Protein AF-A0AAW1LQA9-F1 (afdb_monomer)

Sequence (314 aa):
MELKALVALFIHVTVILSESTVRADCTISINKDLKDPQPLVLNPSGGNGIHAFLLPTNGDTILLKENQLVDVACPGNSVLVDGVSIDAAIGQASCSSTRFVINGKTVPFSSITCNSHATHTARLTGSSCLSNYQEAEIGFAIDANRFIRIITLCWDRARQSTLYSQFTLTKTIAGYQVAYPRPSFLQASGRGWDLTVYTGVHGVSTLPHESDGHPVDLYLYVSGAARGMPVPRLTWKVVHNPLTRAGVAIITVNNPYVFDASKDVICTNICNQLNWITFQQTNAAIGYSYCCRVDEFRKNVTSLPNIDVTQVLT

pLDDT: mean 87.42, std 15.84, range [35.22, 98.38]

Foldseek 3Di:
DDDDDDDDDDDPPPPPPPPPPQDQQEKDQPQPQQDPVGWFWAQPPAAAAPSRGQFDPDQRMRGHHAFRKIKTAAFVFFKFAQNHTPVARIWIWTDDRHFTQTPNDTHHSNRIHTPHHRDKDKDWPPDADPVPFTKMFIFGCRDPPDTHGAKIFTADPQQRFTLKIKGKDALSCSSPHPPDDDPDDDDQPDPRATKIKMKGAAAADWFQDPPHGDTDGDAPDDDPPDGHHGHGQKIKMKIARQVVLAIKMKIWGPDLPDPDCVVVDQADFPVVVPPRDDDDACHSNVTHMGMHDPVSVCVRRVSDGDGRHDHHDD

Mean predicted aligned error: 8.66 Å

InterPro domains:
  IPR001604 DNA/RNA non-specific endonuclease/pyrophosphatase/phosphodiesterase domain [PF01223] (194-296)
  IPR040255 Non-specific endonuclease [PTHR13966] (194-303)
  IPR044925 His-Me finger su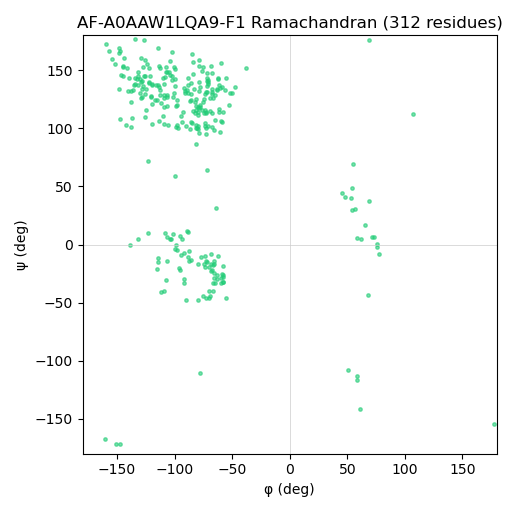perfamily [SSF54060] (138-301)

Solvent-accessible surface area (backbone atoms only — not comparable to full-atom values): 17845 Å² total; per-residue (Å²): 138,86,82,82,82,81,82,81,82,80,81,81,79,79,80,80,77,76,77,76,75,81,70,58,41,19,72,45,35,60,78,74,26,60,34,86,32,46,47,46,55,26,30,75,89,31,62,50,44,76,52,22,37,64,63,43,80,54,68,41,26,27,73,34,42,68,68,40,67,36,30,38,33,6,20,94,38,29,27,18,54,76,82,40,72,72,85,29,28,57,46,62,30,28,24,48,57,71,29,30,39,38,94,92,39,83,39,57,64,52,40,46,27,18,79,42,68,54,46,72,51,73,47,74,70,84,47,67,31,93,87,80,29,39,24,31,35,32,29,33,54,58,53,101,85,45,64,38,42,51,32,43,34,30,34,38,76,88,46,62,39,66,38,24,37,36,36,71,47,56,41,56,60,80,35,55,70,76,95,60,98,66,81,93,74,83,82,74,91,64,91,70,51,62,28,43,36,37,37,33,52,46,70,60,20,64,48,62,39,93,88,77,55,51,78,37,80,39,54,83,35,78,57,92,89,49,71,32,36,64,37,40,27,27,39,38,36,36,46,29,31,78,88,80,17,21,17,34,28,41,39,34,53,53,53,85,83,44,84,74,60,72,91,73,59,76,53,69,73,49,50,94,71,27,86,82,66,80,74,76,60,67,38,33,94,84,44,29,32,51,21,24,51,50,76,53,39,48,77,76,44,77,60,61,73,95,72,81,63,83,44,70,59,104

Organism: Popillia japonica (NCBI:txid7064)

Secondary structure (DSSP, 8-state):
-------------------------EEEETTTT-PSSPPEEE-TT--SGGGGB---SBTTEEEE-TT-EEEEE-TTS-EEETTEE-SSSEEEEEEETTEEEETTEEE-GGGEEESSPPPPEEEEEEEEETTTEEEEEEEEE-SSS-EEEEEEEEEETTTTEEEEEEEEE-GGGGG--SSS--PPPP-----S--EEEEEEEEEE-EEE-TTT--EEE-EEEEETTEEEEEPEEEEEEEEEETTTTEEEEEEEE--TT-S--GGG--S---GGG-TT--S--S-GGG--EEEE-HHHHHHH-TTSPP----EE--

Radius of gyration: 26.71 Å; Cα contacts (8 Å, |Δi|>4): 676; chains: 1; bounding box: 77×92×63 Å

Structure (mmCIF, N/CA/C/O backbone):
data_AF-A0AAW1LQA9-F1
#
_entry.id   AF-A0AAW1LQA9-F1
#
loop_
_atom_site.group_PDB
_atom_site.id
_atom_site.type_symbol
_atom_site.label_atom_id
_atom_site.label_alt_id
_atom_site.label_comp_id
_atom_site.label_asym_id
_atom_site.label_entity_id
_atom_site.label_seq_id
_atom_site.pdbx_PDB_ins_code
_atom_site.Cartn_x
_atom_site.Cartn_y
_atom_site.Cartn_z
_atom_site.occupancy
_atom_site.B_iso_or_equiv
_atom_site.auth_seq_id
_atom_site.auth_comp_id
_atom_site.auth_asym_id
_atom_site.auth_atom_id
_atom_site.pdbx_PDB_model_num
ATOM 1 N N . MET A 1 1 ? -46.760 -72.740 7.050 1.00 38.94 1 MET A N 1
ATOM 2 C CA . MET A 1 1 ? -45.513 -71.979 6.833 1.00 38.94 1 MET A CA 1
ATOM 3 C C . MET A 1 1 ? -45.894 -70.507 6.895 1.00 38.94 1 MET A C 1
ATOM 5 O O . MET A 1 1 ? -46.308 -69.950 5.891 1.00 38.94 1 MET A O 1
ATOM 9 N N . GLU A 1 2 ? -45.930 -69.939 8.102 1.00 37.06 2 GLU A N 1
ATOM 10 C CA . GLU A 1 2 ? -46.313 -68.537 8.315 1.00 37.06 2 GLU A CA 1
ATOM 11 C C . GLU A 1 2 ? -45.095 -67.631 8.139 1.00 37.06 2 GLU A C 1
ATOM 13 O O . GLU A 1 2 ? -44.082 -67.813 8.812 1.00 37.06 2 GLU A O 1
ATOM 18 N N . LEU A 1 3 ? -45.198 -66.652 7.241 1.00 35.22 3 LEU A N 1
ATOM 19 C CA . LEU A 1 3 ? -44.181 -65.628 7.043 1.00 35.22 3 LEU A CA 1
ATOM 20 C C . LEU A 1 3 ? -44.600 -64.380 7.834 1.00 35.22 3 LEU A C 1
ATOM 22 O O . LEU A 1 3 ? -45.474 -63.627 7.409 1.00 35.22 3 LEU A O 1
ATOM 26 N N . LYS A 1 4 ? -44.007 -64.180 9.016 1.00 39.72 4 LYS A N 1
ATOM 27 C CA . LYS A 1 4 ? -44.192 -62.957 9.811 1.00 39.72 4 LYS A CA 1
ATOM 28 C C . LYS A 1 4 ? -43.434 -61.807 9.143 1.00 39.72 4 LYS A C 1
ATOM 30 O O . LYS A 1 4 ? -42.207 -61.818 9.108 1.00 39.72 4 LYS A O 1
ATOM 35 N N . ALA A 1 5 ? -44.158 -60.818 8.624 1.00 42.25 5 ALA A N 1
ATOM 36 C CA . ALA A 1 5 ? -43.573 -59.577 8.128 1.00 42.25 5 ALA A CA 1
ATOM 37 C C . ALA A 1 5 ? -43.126 -58.703 9.314 1.00 42.25 5 ALA A C 1
ATOM 39 O O . ALA A 1 5 ? -43.946 -58.275 10.125 1.00 42.25 5 ALA A O 1
ATOM 40 N N . LEU A 1 6 ? -41.819 -58.454 9.424 1.00 43.09 6 LEU A N 1
ATOM 41 C CA . LEU A 1 6 ? -41.254 -57.478 10.353 1.00 43.09 6 LEU A CA 1
ATOM 42 C C . LEU A 1 6 ? -41.421 -56.077 9.745 1.00 43.09 6 LEU A C 1
ATOM 44 O O . LEU A 1 6 ? -40.812 -55.768 8.723 1.00 43.09 6 LEU A O 1
ATOM 48 N N . VAL A 1 7 ? -42.229 -55.222 10.369 1.00 43.81 7 VAL A N 1
ATOM 49 C CA . VAL A 1 7 ? -42.302 -53.796 10.022 1.00 43.81 7 VAL A CA 1
ATOM 50 C C . VAL A 1 7 ? -41.204 -53.071 10.799 1.00 43.81 7 VAL A C 1
ATOM 52 O O . VAL A 1 7 ? -41.303 -52.903 12.013 1.00 43.81 7 VAL A O 1
ATOM 55 N N . ALA A 1 8 ? -40.132 -52.676 10.113 1.00 47.03 8 ALA A N 1
ATOM 56 C CA . ALA A 1 8 ? -39.080 -51.845 10.689 1.00 47.03 8 ALA A CA 1
ATOM 57 C C . ALA A 1 8 ? -39.536 -50.377 10.711 1.00 47.03 8 ALA A C 1
ATOM 59 O O . ALA A 1 8 ? -39.687 -49.743 9.666 1.00 47.03 8 ALA A O 1
ATOM 60 N N . LEU A 1 9 ? -39.771 -49.839 11.908 1.00 42.31 9 LEU A N 1
ATOM 61 C CA . LEU A 1 9 ? -40.127 -48.438 12.122 1.00 42.31 9 LEU A CA 1
ATOM 62 C C . LEU A 1 9 ? -38.848 -47.579 12.087 1.00 42.31 9 LEU A C 1
ATOM 64 O O . LEU A 1 9 ? -38.100 -47.529 13.062 1.00 42.31 9 LEU A O 1
ATOM 68 N N . PHE A 1 10 ? -38.576 -46.911 10.965 1.00 44.66 10 PHE A N 1
ATOM 69 C CA . PHE A 1 10 ? -37.489 -45.931 10.871 1.00 44.66 10 PHE A CA 1
ATOM 70 C C . PHE A 1 10 ? -37.935 -44.599 11.486 1.00 44.66 10 PHE A C 1
ATOM 72 O O . PHE A 1 10 ? -38.651 -43.820 10.859 1.00 44.66 10 PHE A O 1
ATOM 79 N N . ILE A 1 11 ? -37.498 -44.321 12.715 1.00 47.66 11 ILE A N 1
ATOM 80 C CA . ILE A 1 11 ? -37.655 -43.004 13.343 1.00 47.66 11 ILE A CA 1
ATOM 81 C C . ILE A 1 11 ? -36.664 -42.045 12.667 1.00 47.66 11 ILE A C 1
ATOM 83 O O . ILE A 1 11 ? -35.459 -42.114 12.906 1.00 47.66 11 ILE A O 1
ATOM 87 N N . HIS A 1 12 ? -37.160 -41.162 11.798 1.00 50.62 12 HIS A N 1
ATOM 88 C CA . HIS A 1 12 ? -36.388 -40.027 11.290 1.00 50.62 12 HIS A CA 1
ATOM 89 C C . HIS A 1 12 ? -36.237 -38.993 12.411 1.00 50.62 12 HIS A C 1
ATOM 91 O O . HIS A 1 12 ? -37.156 -38.230 12.699 1.00 50.62 12 HIS A O 1
ATOM 97 N N . VAL A 1 13 ? -35.074 -38.981 13.063 1.00 50.28 13 VAL A N 1
ATOM 98 C CA . VAL A 1 13 ? -34.679 -37.890 13.958 1.00 50.28 13 VAL A CA 1
ATOM 99 C C . VAL A 1 13 ? -34.175 -36.744 13.087 1.00 50.28 13 VAL A C 1
ATOM 101 O O . VAL A 1 13 ? -33.042 -36.761 12.608 1.00 50.28 13 VAL A O 1
ATOM 104 N N . THR A 1 14 ? -35.024 -35.749 12.847 1.00 51.09 14 THR A N 1
ATOM 105 C CA . THR A 1 14 ? -34.621 -34.503 12.192 1.00 51.09 14 THR A CA 1
ATOM 106 C C . THR A 1 14 ? -33.810 -33.680 13.191 1.00 51.09 14 THR A C 1
ATOM 108 O O . THR A 1 14 ? -34.362 -33.066 14.103 1.00 51.09 14 THR A O 1
ATOM 111 N N . VAL A 1 15 ? -32.484 -33.685 13.054 1.00 47.94 15 VAL A N 1
ATOM 112 C CA . VAL A 1 15 ? -31.609 -32.779 13.807 1.00 47.94 15 VAL A CA 1
ATOM 113 C C . VAL A 1 15 ? -31.820 -31.374 13.246 1.00 47.94 15 VAL A C 1
ATOM 115 O O . VAL A 1 15 ? -31.330 -31.047 12.167 1.00 47.94 15 VAL A O 1
ATOM 118 N N . ILE A 1 16 ? -32.586 -30.548 13.960 1.00 54.75 16 ILE A N 1
ATOM 119 C CA . ILE A 1 16 ? -32.689 -29.117 13.668 1.00 54.75 16 ILE A CA 1
ATOM 120 C C . ILE A 1 16 ? -31.364 -28.492 14.108 1.00 54.75 16 ILE A C 1
ATOM 122 O O . ILE A 1 16 ? -31.166 -28.188 15.283 1.00 54.75 16 ILE A O 1
ATOM 126 N N . LEU A 1 17 ? -30.430 -28.338 13.170 1.00 49.91 17 LEU A N 1
ATOM 127 C CA . LEU A 1 17 ? -29.281 -27.463 13.361 1.00 49.91 17 LEU A CA 1
ATOM 128 C C . LEU A 1 17 ? -29.825 -26.034 13.411 1.00 49.91 17 LEU A C 1
ATOM 130 O O . LEU A 1 17 ? -30.173 -25.458 12.384 1.00 49.91 17 LEU A O 1
ATOM 134 N N . SER A 1 18 ? -29.960 -25.474 14.613 1.00 51.91 18 SER A N 1
ATOM 135 C CA . SER A 1 18 ? -30.185 -24.041 14.754 1.00 51.91 18 SER A CA 1
ATOM 136 C C . SER A 1 18 ? -28.936 -23.336 14.236 1.00 51.91 18 SER A C 1
ATOM 138 O O . SER A 1 18 ? -27.891 -23.371 14.890 1.00 51.91 18 SER A O 1
ATOM 140 N N . GLU A 1 19 ? -29.019 -22.709 13.066 1.00 53.72 19 GLU A N 1
ATOM 141 C CA . GLU A 1 19 ? -28.033 -21.711 12.672 1.00 53.72 19 GLU A CA 1
ATOM 142 C C . GLU A 1 19 ? -28.082 -20.600 13.722 1.00 53.72 19 GLU A C 1
ATOM 144 O O . GLU A 1 19 ? -29.044 -19.836 13.804 1.00 53.72 19 GLU A O 1
ATOM 149 N N . SER A 1 20 ? -27.069 -20.535 14.589 1.00 49.50 20 SER A N 1
ATOM 150 C CA . SER A 1 20 ? -26.914 -19.396 15.480 1.00 49.50 20 SER A CA 1
ATOM 151 C C . SER A 1 20 ? -26.624 -18.187 14.597 1.00 49.50 20 SER A C 1
ATOM 153 O O . SER A 1 20 ? -25.485 -17.983 14.168 1.00 49.50 20 SER A O 1
ATOM 155 N N . THR A 1 21 ? -27.638 -17.378 14.298 1.00 49.78 21 THR A N 1
ATOM 156 C CA . THR A 1 21 ? -27.405 -16.030 13.789 1.00 49.78 21 THR A CA 1
ATOM 157 C C . THR A 1 21 ? -26.583 -15.319 14.853 1.00 49.78 21 THR A C 1
ATOM 159 O O . THR A 1 21 ? -27.098 -15.020 15.931 1.00 49.78 21 THR A O 1
ATOM 162 N N . VAL A 1 22 ? -25.290 -15.125 14.595 1.00 54.41 22 VAL A N 1
ATOM 163 C CA . VAL A 1 22 ? -24.413 -14.326 15.450 1.00 54.41 22 VAL A CA 1
ATOM 164 C C . VAL A 1 22 ? -25.000 -12.918 15.462 1.00 54.41 22 VAL A C 1
ATOM 166 O O . VAL A 1 22 ? -24.806 -12.150 14.522 1.00 54.41 22 VAL A O 1
ATOM 169 N N . ARG A 1 23 ? -25.790 -12.600 16.487 1.00 59.09 23 ARG A N 1
ATOM 170 C CA . ARG A 1 23 ? -26.274 -11.245 16.720 1.00 59.09 23 ARG A CA 1
ATOM 171 C C . ARG A 1 23 ? -25.049 -10.434 17.138 1.00 59.09 23 ARG A C 1
ATOM 173 O O . ARG A 1 23 ? -24.405 -10.770 18.123 1.00 59.09 23 ARG A O 1
ATOM 180 N N . ALA A 1 24 ? -24.661 -9.466 16.316 1.00 66.69 24 ALA A N 1
ATOM 181 C CA . ALA A 1 24 ? -23.666 -8.484 16.715 1.00 66.69 24 ALA A CA 1
ATOM 182 C C . ALA A 1 24 ? -24.326 -7.532 17.712 1.00 66.69 24 ALA A C 1
ATOM 184 O O . ALA A 1 24 ? -25.420 -7.035 17.432 1.00 66.69 24 ALA A O 1
ATOM 185 N N . ASP A 1 25 ? -23.678 -7.315 18.850 1.00 88.62 25 ASP A N 1
ATOM 186 C CA . ASP A 1 25 ? -24.230 -6.496 19.926 1.00 88.62 25 ASP A CA 1
ATOM 187 C C . ASP A 1 25 ? -23.797 -5.035 19.730 1.00 88.62 25 ASP A C 1
ATOM 189 O O . ASP A 1 25 ? -24.648 -4.143 19.662 1.00 88.62 25 ASP A O 1
ATOM 193 N N . CYS A 1 26 ? -22.504 -4.794 19.470 1.00 95.69 26 CYS A N 1
ATOM 194 C CA . CYS A 1 26 ? -21.991 -3.467 19.133 1.00 95.69 26 CYS A CA 1
ATOM 195 C C . CYS A 1 26 ? -21.669 -3.327 17.648 1.00 95.69 26 CYS A C 1
ATOM 197 O O . CYS A 1 26 ? -21.195 -4.250 16.977 1.00 95.69 26 CYS A O 1
ATOM 199 N N . THR A 1 27 ? -21.843 -2.107 17.153 1.00 96.06 27 THR A N 1
ATOM 200 C CA . THR A 1 27 ? -21.515 -1.723 15.783 1.00 96.06 27 THR A CA 1
ATOM 201 C C . THR A 1 27 ? -20.668 -0.462 15.774 1.00 96.06 27 THR A C 1
ATOM 203 O O . THR A 1 27 ? -20.920 0.446 16.563 1.00 96.06 27 THR A O 1
ATOM 206 N N . ILE A 1 28 ? -19.706 -0.387 14.857 1.00 96.44 28 ILE A N 1
ATOM 207 C CA . ILE A 1 28 ? -18.944 0.834 14.570 1.00 96.44 28 ILE A CA 1
ATOM 208 C C . ILE A 1 28 ? -19.070 1.113 13.074 1.00 96.44 28 ILE A C 1
ATOM 210 O O . ILE A 1 28 ? -18.513 0.377 12.258 1.00 96.44 28 ILE A O 1
ATOM 214 N N . SER A 1 29 ? -19.795 2.161 12.695 1.00 94.94 29 SER A N 1
ATOM 215 C CA . SER A 1 29 ? -19.833 2.648 11.314 1.00 94.94 29 SER A CA 1
ATOM 216 C C . SER A 1 29 ? -18.620 3.533 11.048 1.00 94.94 29 SER A C 1
ATOM 218 O O . SER A 1 29 ? -18.438 4.573 11.687 1.00 94.94 29 SER A O 1
ATOM 220 N N . ILE A 1 30 ? -17.814 3.174 10.047 1.00 92.00 30 ILE A N 1
ATOM 221 C CA . ILE A 1 30 ? -16.612 3.946 9.698 1.00 92.00 30 ILE A CA 1
ATOM 222 C C . ILE A 1 30 ? -16.930 5.324 9.099 1.00 92.00 30 ILE A C 1
ATOM 224 O O . ILE A 1 30 ? -16.056 6.190 9.074 1.00 92.00 30 ILE A O 1
ATOM 228 N N . ASN A 1 31 ? -18.173 5.544 8.650 1.00 89.44 31 ASN A N 1
ATOM 229 C CA . ASN A 1 31 ? -18.649 6.830 8.134 1.00 89.44 31 ASN A CA 1
ATOM 230 C C . ASN A 1 31 ? -19.370 7.690 9.185 1.00 89.44 31 ASN A C 1
ATOM 232 O O . ASN A 1 31 ? -19.475 8.902 9.000 1.00 89.44 31 ASN A O 1
ATOM 236 N N . LYS A 1 32 ? -19.900 7.101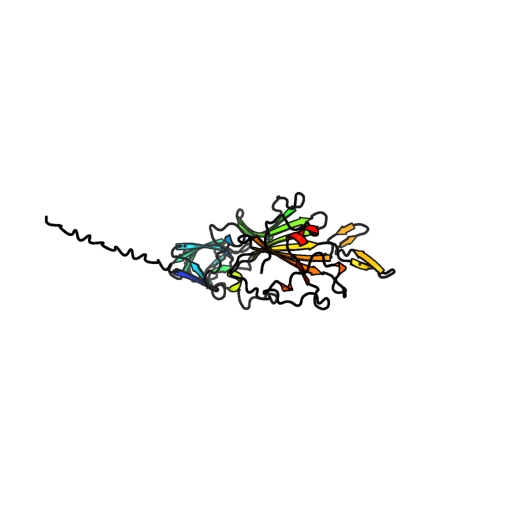 10.267 1.00 92.62 32 LYS A N 1
ATOM 237 C CA . LYS A 1 32 ? -20.704 7.835 11.266 1.00 92.62 32 LYS A CA 1
ATOM 238 C C . LYS A 1 32 ? -20.023 7.961 12.621 1.00 92.62 32 LYS A C 1
ATOM 240 O O . LYS A 1 32 ? -20.084 9.041 13.219 1.00 92.62 32 LYS A O 1
ATOM 245 N N . ASP A 1 33 ? -19.378 6.894 13.079 1.00 96.25 33 ASP A N 1
ATOM 246 C CA . ASP A 1 33 ? -18.878 6.776 14.449 1.00 96.25 33 ASP A CA 1
ATOM 247 C C . ASP A 1 33 ? -17.401 7.164 14.578 1.00 96.25 33 ASP A C 1
ATOM 249 O O . ASP A 1 33 ? -16.966 7.539 15.658 1.00 96.25 33 ASP A O 1
ATOM 253 N N . LEU A 1 34 ? -16.625 7.164 13.490 1.00 93.88 34 LEU A N 1
ATOM 254 C CA . LEU A 1 34 ? -15.236 7.640 13.507 1.00 93.88 34 LEU A CA 1
ATOM 255 C C . LEU A 1 34 ? -15.175 9.171 13.410 1.00 93.88 34 LEU A C 1
ATOM 257 O O . LEU A 1 34 ? -15.063 9.739 12.320 1.00 93.88 34 LEU A O 1
ATOM 261 N N . LYS A 1 35 ? -15.270 9.847 14.561 1.00 94.56 35 LYS A N 1
ATOM 262 C CA . LYS A 1 35 ? -15.155 11.311 14.658 1.00 94.56 35 LYS A CA 1
ATOM 263 C C . LYS A 1 35 ? -13.707 11.780 14.555 1.00 94.56 35 LYS A C 1
ATOM 265 O O . LYS A 1 35 ? -12.789 11.071 14.946 1.00 94.56 35 LYS A O 1
ATOM 270 N N . ASP A 1 36 ? -13.527 12.980 14.016 1.00 91.12 36 ASP A N 1
ATOM 271 C CA . ASP A 1 36 ? -12.219 13.600 13.827 1.00 91.12 36 ASP A CA 1
ATOM 272 C C . ASP A 1 36 ? -11.753 14.348 15.097 1.00 91.12 36 ASP A C 1
ATOM 274 O O . ASP A 1 36 ? -12.585 15.025 15.710 1.00 91.12 36 ASP A O 1
ATOM 278 N N . PRO A 1 37 ? -10.466 14.268 15.497 1.00 95.06 37 PRO A N 1
ATOM 279 C CA . PRO A 1 37 ? -9.408 13.395 14.969 1.00 95.06 37 PRO A CA 1
ATOM 280 C C . PRO A 1 37 ? -9.639 11.903 15.262 1.00 95.06 37 PRO A C 1
ATOM 282 O O . PRO A 1 37 ? -9.888 11.506 16.401 1.00 95.06 37 PRO A O 1
ATOM 285 N N . GLN A 1 38 ? -9.541 11.070 14.221 1.00 94.56 38 GLN A N 1
ATOM 286 C CA . GLN A 1 38 ? -9.940 9.657 14.279 1.00 94.56 38 GLN A CA 1
ATOM 287 C C . GLN A 1 38 ? -8.908 8.759 14.985 1.00 94.56 38 GLN A C 1
ATOM 289 O O . GLN A 1 38 ? -7.717 8.841 14.661 1.00 94.56 38 GLN A O 1
ATOM 294 N N . PRO A 1 39 ? -9.345 7.845 15.874 1.00 96.56 39 PRO A N 1
ATOM 295 C CA . PRO A 1 39 ? -8.494 6.788 16.400 1.00 96.56 39 PRO A CA 1
ATOM 296 C C . PRO A 1 39 ? -8.351 5.639 15.399 1.00 96.56 39 PRO A C 1
ATOM 298 O O . PRO A 1 39 ? -9.239 5.362 14.589 1.00 96.56 39 PRO A O 1
ATOM 301 N N . LEU A 1 40 ? -7.241 4.912 15.498 1.00 96.62 40 LEU A N 1
ATOM 302 C CA . LEU A 1 40 ? -7.101 3.610 14.856 1.00 96.62 40 LEU A CA 1
ATOM 303 C C . LEU A 1 40 ? -7.959 2.588 15.606 1.00 96.62 40 LEU A C 1
ATOM 305 O O . LEU A 1 40 ? -7.860 2.489 16.827 1.00 96.62 40 LEU A O 1
ATOM 309 N N . VAL A 1 41 ? -8.755 1.808 14.873 1.00 97.38 41 VAL A N 1
ATOM 310 C CA . VAL A 1 41 ? -9.577 0.720 15.425 1.00 97.38 41 VAL A CA 1
ATOM 311 C C . VAL A 1 41 ? -8.851 -0.606 15.223 1.00 97.38 41 VAL A C 1
ATOM 313 O O . VAL A 1 41 ? -8.798 -1.150 14.116 1.00 97.38 41 VAL A O 1
ATOM 316 N N . LEU A 1 42 ? -8.247 -1.107 16.293 1.00 97.12 42 LEU A N 1
ATOM 317 C CA . LEU A 1 42 ? -7.285 -2.197 16.257 1.00 97.12 42 LEU A CA 1
ATOM 318 C C . LEU A 1 42 ? -7.862 -3.488 16.838 1.00 97.12 42 LEU A C 1
ATOM 320 O O . LEU A 1 42 ? -8.607 -3.497 17.818 1.00 97.12 42 LEU A O 1
ATOM 324 N N . ASN A 1 43 ? -7.464 -4.603 16.236 1.00 95.50 43 ASN A N 1
ATOM 325 C CA . ASN A 1 43 ? -7.674 -5.930 16.791 1.00 95.50 43 ASN A CA 1
ATOM 326 C C . ASN A 1 43 ? -6.616 -6.167 17.888 1.00 95.50 43 ASN A C 1
ATOM 328 O O . ASN A 1 43 ? -5.423 -6.177 17.562 1.00 95.50 43 ASN A O 1
ATOM 332 N N . PRO A 1 44 ? -6.994 -6.388 19.162 1.00 93.88 44 PRO A N 1
ATOM 333 C CA . PRO A 1 44 ? -6.023 -6.586 20.243 1.00 93.88 44 PRO A CA 1
ATOM 334 C C . PRO A 1 44 ? -5.096 -7.786 20.022 1.00 93.88 44 PRO A C 1
ATOM 336 O O . PRO A 1 44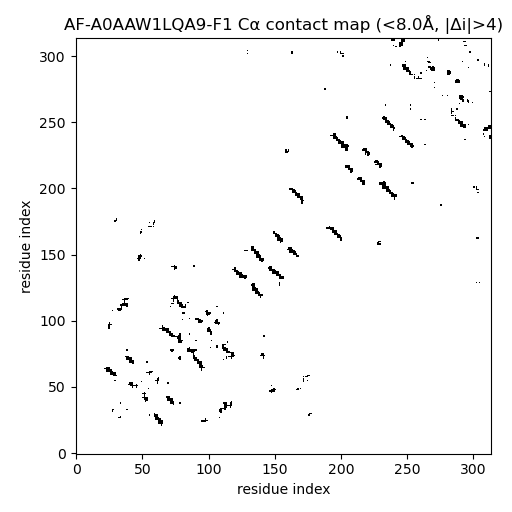 ? -3.918 -7.742 20.359 1.00 93.88 44 PRO A O 1
ATOM 339 N N . SER A 1 45 ? -5.601 -8.844 19.381 1.00 90.88 45 SER A N 1
ATOM 340 C CA . SER A 1 45 ? -4.815 -10.029 19.003 1.00 90.88 45 SER A CA 1
ATOM 341 C C . SER A 1 45 ? -4.253 -9.944 17.578 1.00 90.88 45 SER A C 1
ATOM 343 O O . SER A 1 45 ? -3.688 -10.909 17.063 1.00 90.88 45 SER A O 1
ATOM 345 N N . GLY A 1 46 ? -4.442 -8.804 16.912 1.00 89.00 46 GLY A N 1
ATOM 346 C CA . GLY A 1 46 ? -4.013 -8.558 15.545 1.00 89.00 46 GLY A CA 1
ATOM 347 C C . GLY A 1 46 ? -2.525 -8.243 15.453 1.00 89.00 46 GLY A C 1
ATOM 348 O O . GLY A 1 46 ? -2.016 -7.388 16.180 1.00 89.00 46 GLY A O 1
ATOM 349 N N . GLY A 1 47 ? -1.845 -8.916 14.522 1.00 90.00 47 GLY A N 1
ATOM 350 C CA . GLY A 1 47 ? -0.430 -8.703 14.225 1.00 90.00 47 GLY A CA 1
ATOM 351 C C . GLY A 1 47 ? -0.183 -7.457 13.370 1.00 90.00 47 GLY A C 1
ATOM 352 O O . GLY A 1 47 ? -0.324 -6.331 13.831 1.00 90.00 47 GLY A O 1
ATOM 353 N N . ASN A 1 48 ? 0.2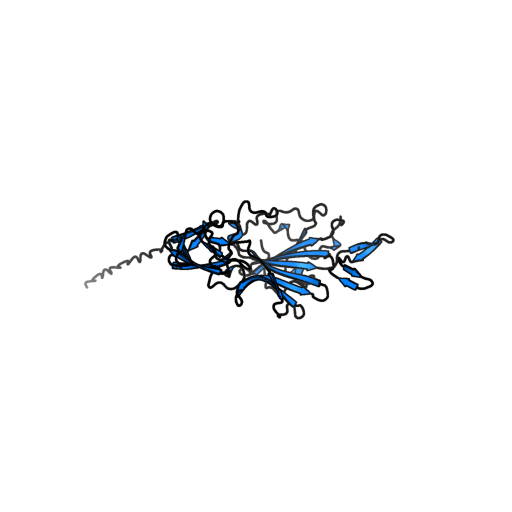16 -7.665 12.115 1.00 91.62 48 ASN A N 1
ATOM 354 C CA . ASN A 1 48 ? 0.581 -6.603 11.174 1.00 91.62 48 ASN A CA 1
ATOM 355 C C . ASN A 1 48 ? -0.384 -6.524 9.983 1.00 91.62 48 ASN A C 1
ATOM 357 O O . ASN A 1 48 ? -1.181 -7.434 9.737 1.00 91.62 48 ASN A O 1
ATOM 361 N N . GLY A 1 49 ? -0.268 -5.447 9.206 1.00 90.62 49 GLY A N 1
ATOM 362 C CA . GLY A 1 49 ? -1.060 -5.216 8.006 1.00 90.62 49 GLY A CA 1
ATOM 363 C C . GLY A 1 49 ? -2.550 -5.148 8.319 1.00 90.62 49 GLY A C 1
ATOM 364 O O . GLY A 1 49 ? -2.960 -4.628 9.354 1.00 90.62 49 GLY A O 1
ATOM 365 N N . ILE A 1 50 ? -3.367 -5.715 7.433 1.00 89.62 50 ILE A N 1
ATOM 366 C CA . ILE A 1 50 ? -4.829 -5.695 7.561 1.00 89.62 50 ILE A CA 1
ATOM 367 C C . ILE A 1 50 ? -5.340 -6.427 8.811 1.00 89.62 50 ILE A C 1
ATOM 369 O O . ILE A 1 50 ? -6.392 -6.075 9.329 1.00 89.62 50 ILE A O 1
ATOM 373 N N . HIS A 1 51 ? -4.587 -7.402 9.332 1.00 91.62 51 HIS A N 1
ATOM 374 C CA . HIS A 1 51 ? -4.984 -8.190 10.503 1.00 91.62 51 HIS A CA 1
ATOM 375 C C . HIS A 1 51 ? -4.853 -7.421 11.819 1.00 91.62 51 HIS A C 1
ATOM 377 O O . HIS A 1 51 ? -5.421 -7.839 12.827 1.00 91.62 51 HIS A O 1
ATOM 383 N N . ALA A 1 52 ? -4.104 -6.317 11.814 1.00 95.25 52 ALA A N 1
ATOM 384 C CA . ALA A 1 52 ? -3.965 -5.439 12.965 1.00 95.25 52 ALA A CA 1
ATOM 385 C C . ALA A 1 52 ? -5.227 -4.603 13.223 1.00 95.25 52 ALA A C 1
ATOM 387 O O . ALA A 1 52 ? -5.411 -4.105 14.329 1.00 95.25 52 ALA A O 1
ATOM 388 N N . PHE A 1 53 ? -6.099 -4.462 12.222 1.00 95.25 53 PHE A N 1
ATOM 389 C CA . PHE A 1 53 ? -7.294 -3.626 12.274 1.00 95.25 53 PHE A CA 1
ATOM 390 C C . PHE A 1 53 ? -8.554 -4.475 12.391 1.00 95.25 53 PHE A C 1
ATOM 392 O O . PHE A 1 53 ? -8.636 -5.573 11.835 1.00 95.25 53 PHE A O 1
ATOM 399 N N . LEU A 1 54 ? -9.569 -3.937 13.064 1.00 94.75 54 LEU A N 1
ATOM 400 C CA . LEU A 1 54 ? -10.929 -4.431 12.885 1.00 94.75 54 LEU A CA 1
ATOM 401 C C . LEU A 1 54 ? -11.498 -3.787 11.623 1.00 94.75 54 LEU A C 1
ATOM 403 O O . LEU A 1 54 ? -11.638 -2.569 11.540 1.00 94.75 54 LEU A O 1
ATOM 407 N N . LEU A 1 55 ? -11.786 -4.610 10.618 1.00 91.81 55 LEU A N 1
ATOM 408 C CA . LEU A 1 55 ? -12.302 -4.150 9.334 1.00 91.81 55 LEU A CA 1
ATOM 409 C C . LEU A 1 55 ? -13.824 -4.333 9.256 1.00 91.81 55 LEU A C 1
ATOM 411 O O . LEU A 1 55 ? -14.350 -5.270 9.865 1.00 91.81 55 LEU A O 1
ATOM 415 N N . PRO A 1 56 ? -14.538 -3.489 8.487 1.00 91.06 56 PRO A N 1
ATOM 416 C CA . PRO A 1 56 ? -15.961 -3.678 8.244 1.00 91.06 56 PRO A CA 1
ATOM 417 C C . PRO A 1 56 ? -16.260 -5.055 7.655 1.00 91.06 56 PRO A C 1
ATOM 419 O O . PRO A 1 56 ? -15.617 -5.487 6.695 1.00 91.06 56 PRO A O 1
ATOM 422 N N . THR A 1 57 ? -17.256 -5.734 8.217 1.00 86.69 57 THR A N 1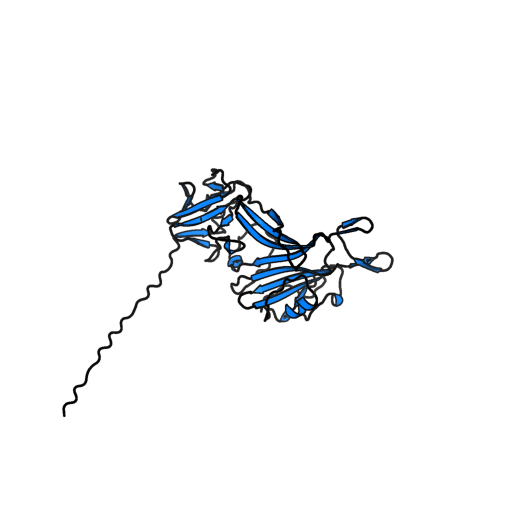
ATOM 423 C CA . THR A 1 57 ? -17.736 -7.038 7.731 1.00 86.69 57 THR A CA 1
ATOM 424 C C . THR A 1 57 ? -19.088 -6.935 7.035 1.00 86.69 57 THR A C 1
ATOM 426 O O . THR A 1 57 ? -19.470 -7.856 6.316 1.00 86.69 57 THR A O 1
ATOM 429 N N . ASN A 1 58 ? -19.791 -5.812 7.200 1.00 82.75 58 ASN A N 1
ATOM 430 C CA . ASN A 1 58 ? -21.067 -5.536 6.555 1.00 82.75 58 ASN A CA 1
ATOM 431 C C . ASN A 1 58 ? -21.107 -4.080 6.069 1.00 82.75 58 ASN A C 1
ATOM 433 O O . ASN A 1 58 ? -21.298 -3.163 6.867 1.00 82.75 58 ASN A O 1
ATOM 437 N N . GLY A 1 59 ? -20.892 -3.869 4.768 1.00 85.25 59 GLY A N 1
ATOM 438 C CA . GLY A 1 59 ? -20.812 -2.530 4.183 1.00 85.25 59 GLY A CA 1
ATOM 439 C C . GLY A 1 59 ? -19.701 -1.698 4.826 1.00 85.25 59 GLY A C 1
ATOM 440 O O . GLY A 1 59 ? -18.522 -2.019 4.695 1.00 85.25 59 GLY A O 1
ATOM 441 N N . ASP A 1 60 ? -20.089 -0.643 5.536 1.00 89.00 60 ASP A N 1
ATOM 442 C CA . ASP A 1 60 ? -19.199 0.270 6.259 1.00 89.00 60 ASP A CA 1
ATOM 443 C C . ASP A 1 60 ? -19.149 0.002 7.776 1.00 89.00 60 ASP A C 1
ATOM 445 O O . ASP A 1 60 ? -18.618 0.802 8.546 1.00 89.00 60 ASP A O 1
ATOM 449 N N . THR A 1 61 ? -19.740 -1.100 8.233 1.00 92.44 61 THR A N 1
ATOM 450 C CA . THR A 1 61 ? -19.923 -1.374 9.656 1.00 92.44 61 THR A CA 1
ATOM 451 C C . THR A 1 61 ? -19.022 -2.513 10.135 1.00 92.44 61 THR A C 1
ATOM 453 O O . THR A 1 61 ? -18.997 -3.610 9.565 1.00 92.44 61 THR A O 1
ATOM 456 N N . ILE A 1 62 ? -18.290 -2.250 11.218 1.00 94.56 62 ILE A N 1
ATOM 457 C CA . ILE A 1 62 ? -17.569 -3.242 12.020 1.00 94.56 62 ILE A CA 1
ATOM 458 C C . ILE A 1 62 ? -18.552 -3.805 13.047 1.00 94.56 62 ILE A C 1
ATOM 460 O O . ILE A 1 62 ? -19.214 -3.046 13.754 1.00 94.56 62 ILE A O 1
ATOM 464 N N . LEU A 1 63 ? -18.637 -5.130 13.131 1.00 94.62 63 LEU A N 1
ATOM 465 C CA . LEU A 1 63 ? -19.520 -5.843 14.052 1.00 94.62 63 LEU A CA 1
ATOM 466 C C . LEU A 1 63 ? -18.705 -6.465 15.189 1.00 94.62 63 LEU A C 1
ATOM 468 O O . LEU A 1 63 ? -17.742 -7.189 14.925 1.00 94.62 63 LEU A O 1
ATOM 472 N N . LEU A 1 64 ? -19.104 -6.205 16.435 1.00 95.44 64 LEU A N 1
ATOM 473 C CA . LEU A 1 64 ? -18.492 -6.777 17.633 1.00 95.44 64 LEU A CA 1
ATOM 474 C C . LEU A 1 64 ? -19.541 -7.533 18.457 1.00 95.44 64 LEU A C 1
ATOM 476 O O . LEU A 1 64 ? -20.682 -7.090 18.595 1.00 95.44 64 LEU A O 1
ATOM 480 N N . LYS A 1 65 ? -19.147 -8.687 18.995 1.00 95.38 65 LYS A N 1
ATOM 481 C CA . LYS A 1 65 ? -19.961 -9.474 19.937 1.00 95.38 65 LYS A CA 1
ATOM 482 C C . LYS A 1 65 ? -19.885 -8.874 21.341 1.00 95.38 65 LYS A C 1
ATOM 484 O O . LYS A 1 65 ? -18.897 -8.211 21.655 1.00 95.38 65 LYS A O 1
ATOM 489 N N . GLU A 1 66 ? -20.857 -9.176 22.198 1.00 95.50 66 GLU A N 1
ATOM 490 C CA . GLU A 1 66 ? -20.791 -8.845 23.626 1.00 95.50 66 GLU A CA 1
ATOM 491 C C . GLU A 1 66 ? -19.439 -9.254 24.233 1.00 95.50 66 GLU A C 1
ATOM 493 O O . GLU A 1 66 ? -18.927 -10.349 23.973 1.00 95.50 66 GLU A O 1
ATOM 498 N N . ASN A 1 67 ? -18.858 -8.370 25.045 1.00 95.56 67 ASN A N 1
ATOM 499 C CA . ASN A 1 67 ? -17.544 -8.510 25.678 1.00 95.56 67 ASN A CA 1
ATOM 500 C C . ASN A 1 67 ? -16.347 -8.619 24.717 1.00 95.56 67 ASN A C 1
ATOM 502 O O . ASN A 1 67 ? -15.217 -8.828 25.164 1.00 95.56 67 ASN A O 1
ATOM 506 N N . GLN A 1 68 ? -16.550 -8.494 23.402 1.00 97.12 68 GLN A N 1
ATOM 507 C CA . GLN A 1 68 ? -15.440 -8.461 22.460 1.00 97.12 68 GLN A CA 1
ATOM 508 C C . GLN A 1 68 ? -14.632 -7.177 22.660 1.00 97.12 68 GLN A C 1
ATOM 510 O O . GLN A 1 68 ? -15.179 -6.073 22.694 1.00 97.12 68 GLN A O 1
ATOM 515 N N . LEU A 1 69 ? -13.315 -7.347 22.757 1.00 97.81 69 LEU A N 1
ATOM 516 C CA . LEU A 1 69 ? -12.369 -6.259 22.954 1.00 97.81 69 LEU A CA 1
ATOM 517 C C . LEU A 1 69 ? -11.986 -5.596 21.627 1.00 97.81 69 LEU A C 1
ATOM 519 O O . LEU A 1 69 ? -11.857 -6.255 20.590 1.00 97.81 69 LEU A O 1
ATOM 523 N N . VAL A 1 70 ? -11.743 -4.293 21.693 1.00 97.81 70 VAL A N 1
ATOM 524 C CA . VAL A 1 70 ? -11.168 -3.470 20.630 1.00 97.81 70 VAL A CA 1
ATOM 525 C C . VAL A 1 70 ? -10.157 -2.514 21.240 1.00 97.81 70 VAL A C 1
ATOM 527 O O . VAL A 1 70 ? -10.439 -1.840 22.230 1.00 97.81 70 VAL A O 1
ATOM 530 N N . ASP A 1 71 ? -8.979 -2.446 20.639 1.00 97.44 71 ASP A N 1
ATOM 531 C CA . ASP A 1 71 ? -7.986 -1.448 21.006 1.00 97.44 71 ASP A CA 1
ATOM 532 C C . ASP A 1 71 ? -8.248 -0.192 20.165 1.00 97.44 71 ASP A C 1
ATOM 534 O O . ASP A 1 71 ? -8.381 -0.263 18.942 1.00 97.44 71 ASP A O 1
ATOM 538 N N . VAL A 1 72 ? -8.316 0.968 20.807 1.00 97.62 72 VAL A N 1
ATOM 539 C CA . VAL A 1 72 ? -8.334 2.274 20.144 1.00 97.62 72 VAL A CA 1
ATOM 540 C C . VAL A 1 72 ? -6.988 2.942 20.352 1.00 97.62 72 VAL A C 1
ATOM 542 O O . VAL A 1 72 ? -6.516 3.037 21.484 1.00 97.62 72 VAL A O 1
ATOM 545 N N . ALA A 1 73 ? -6.345 3.380 19.272 1.00 97.06 73 ALA A N 1
ATOM 546 C CA . ALA A 1 73 ? -5.006 3.952 19.356 1.00 97.06 73 ALA A CA 1
ATOM 547 C C . ALA A 1 73 ? -4.882 5.302 18.649 1.00 97.06 73 ALA A C 1
ATOM 549 O O . ALA A 1 73 ? -5.360 5.491 17.531 1.00 97.06 73 ALA A O 1
ATOM 550 N N . CYS A 1 74 ? -4.139 6.202 19.284 1.00 96.81 74 CYS A N 1
ATOM 551 C CA . CYS A 1 74 ? -3.750 7.525 18.818 1.00 96.81 74 CYS A CA 1
ATOM 552 C C . CYS A 1 74 ? -2.213 7.655 18.826 1.00 96.81 74 CYS A C 1
ATOM 554 O O . CYS A 1 74 ? -1.662 8.342 19.679 1.00 96.81 74 CYS A O 1
ATOM 556 N N . PRO A 1 75 ? -1.484 6.989 17.911 1.00 95.06 75 PRO A N 1
ATOM 557 C CA . PRO A 1 75 ? -0.021 7.043 17.844 1.00 95.06 75 PRO A CA 1
ATOM 558 C C . PRO A 1 75 ? 0.563 8.463 17.864 1.00 95.06 75 PRO A C 1
ATOM 560 O O . PRO A 1 75 ? 0.162 9.324 17.074 1.00 95.06 75 PRO A O 1
ATOM 563 N N . GLY A 1 76 ? 1.545 8.687 18.743 1.00 92.25 76 GLY A N 1
ATOM 564 C CA . GLY A 1 76 ? 2.175 9.995 18.983 1.00 92.25 76 GLY A CA 1
ATOM 565 C C . GLY A 1 76 ? 1.304 11.001 19.745 1.00 92.25 76 GLY A C 1
ATOM 566 O O . GLY A 1 76 ? 1.689 12.158 19.864 1.00 92.25 76 GLY A O 1
ATOM 567 N N . ASN A 1 77 ? 0.141 10.568 20.229 1.00 94.50 77 ASN A N 1
ATOM 568 C CA . ASN A 1 77 ? -0.939 11.390 20.767 1.00 94.50 77 ASN A CA 1
ATOM 569 C C . ASN A 1 77 ? -1.668 10.638 21.898 1.00 94.50 77 ASN A C 1
ATOM 571 O O . ASN A 1 77 ? -1.218 9.574 22.325 1.00 94.50 77 ASN A O 1
ATOM 575 N N . SER A 1 78 ? -2.792 11.176 22.383 1.00 95.88 78 SER A N 1
ATOM 576 C CA . SER A 1 78 ? -3.596 10.554 23.446 1.00 95.88 78 SER A CA 1
ATOM 577 C C . SER A 1 78 ? -5.027 10.287 22.992 1.00 95.88 78 SER A C 1
ATOM 579 O O . SER A 1 78 ? -5.623 11.083 22.259 1.00 95.88 78 SER A O 1
ATOM 581 N N . VAL A 1 79 ? -5.588 9.180 23.476 1.00 98.00 79 VAL A N 1
ATOM 582 C CA . VAL A 1 79 ? -7.010 8.857 23.336 1.00 98.00 79 VAL A CA 1
ATOM 583 C C . VAL A 1 79 ? -7.832 9.782 24.239 1.00 98.00 79 VAL A C 1
ATOM 585 O O . VAL A 1 79 ? -7.487 10.023 25.400 1.00 98.00 79 VAL A O 1
ATOM 588 N N . LEU A 1 80 ? -8.937 10.287 23.700 1.00 98.19 80 LEU A N 1
ATOM 589 C CA . LEU A 1 80 ? -9.963 11.045 24.402 1.00 98.19 80 LEU A CA 1
ATOM 590 C C . LEU A 1 80 ? -11.233 10.197 24.520 1.00 98.19 80 LEU A C 1
ATOM 592 O O . LEU A 1 80 ? -11.649 9.556 23.557 1.00 98.19 80 LEU A O 1
ATOM 596 N N . VAL A 1 81 ? -11.877 10.237 25.685 1.00 98.12 81 VAL A N 1
ATOM 597 C CA . VAL A 1 81 ? -13.181 9.612 25.945 1.00 98.12 81 VAL A CA 1
ATOM 598 C C . VAL A 1 81 ? -14.130 10.683 26.474 1.00 98.12 81 VAL A C 1
ATOM 600 O O . VAL A 1 81 ? -13.895 11.243 27.549 1.00 98.12 81 VAL A O 1
ATOM 603 N N . ASP A 1 82 ? -15.185 10.984 25.713 1.00 96.19 82 ASP A N 1
ATOM 604 C CA . ASP A 1 82 ? -16.074 12.138 25.938 1.00 96.19 82 ASP A CA 1
ATOM 605 C C . ASP A 1 82 ? -15.288 13.463 26.040 1.00 96.19 82 ASP A C 1
ATOM 607 O O . ASP A 1 82 ? -15.552 14.308 26.893 1.00 96.19 82 ASP A O 1
ATOM 611 N N . GLY A 1 83 ? -14.262 13.620 25.196 1.00 95.75 83 GLY A N 1
ATOM 612 C CA . GLY A 1 83 ? -13.396 14.805 25.173 1.00 95.75 83 GLY A CA 1
ATOM 613 C C . GLY A 1 83 ? -12.366 14.885 26.307 1.00 95.75 83 GLY A C 1
ATOM 614 O O . GLY A 1 83 ? -11.592 15.837 26.350 1.00 95.75 83 GLY A O 1
ATOM 615 N N . VAL A 1 84 ? -12.314 13.897 27.205 1.00 96.75 84 VAL A N 1
ATOM 616 C CA . VAL A 1 84 ? -11.348 13.850 28.314 1.00 96.75 84 VAL A CA 1
ATOM 617 C C . VAL A 1 84 ? -10.211 12.889 27.980 1.00 96.75 84 VAL A C 1
ATOM 619 O O . VAL A 1 84 ? -10.463 11.733 27.644 1.00 96.75 84 VAL A O 1
ATOM 622 N N . SER A 1 85 ? -8.965 13.359 28.092 1.00 96.88 85 SER A N 1
ATOM 623 C CA . SER A 1 85 ? -7.764 12.533 27.899 1.00 96.88 85 SER A CA 1
ATOM 624 C C . SER A 1 85 ? -7.712 11.394 28.910 1.00 96.88 85 SER A C 1
ATOM 626 O O . SER A 1 85 ? -7.991 11.596 30.090 1.00 96.88 85 SER A O 1
ATOM 628 N N . ILE A 1 86 ? -7.337 10.202 28.444 1.00 95.69 86 ILE A N 1
ATOM 629 C CA . ILE A 1 86 ? -6.980 9.073 29.318 1.00 95.69 86 ILE A CA 1
ATOM 630 C C . ILE A 1 86 ? -5.463 8.973 29.549 1.00 95.69 86 ILE A C 1
ATOM 632 O O . ILE A 1 86 ? -4.998 7.982 30.100 1.00 95.69 86 ILE A O 1
ATOM 636 N N . ASP A 1 87 ? -4.701 9.968 29.081 1.00 93.44 87 ASP A N 1
ATOM 637 C CA . ASP A 1 87 ? -3.239 10.084 29.200 1.00 93.44 87 ASP A CA 1
ATOM 638 C C . ASP A 1 87 ? -2.461 8.867 28.675 1.00 93.44 87 ASP A C 1
ATOM 640 O O . ASP A 1 87 ? -1.352 8.561 29.111 1.00 93.44 87 ASP A O 1
ATOM 644 N N . ALA A 1 88 ? -3.042 8.192 27.683 1.00 94.00 88 ALA A N 1
ATOM 645 C CA . ALA A 1 88 ? -2.451 7.057 26.998 1.00 94.00 88 ALA A CA 1
ATOM 646 C C . ALA A 1 88 ? -2.722 7.128 25.491 1.00 94.00 88 ALA A C 1
ATOM 648 O O . ALA A 1 88 ? -3.809 7.513 25.050 1.00 94.00 88 ALA A O 1
ATOM 649 N N . ALA A 1 89 ? -1.737 6.696 24.701 1.00 93.44 89 ALA A N 1
ATOM 650 C CA . ALA A 1 89 ? -1.859 6.565 23.249 1.00 93.44 89 ALA A CA 1
ATOM 651 C C . ALA A 1 89 ? -2.737 5.379 22.831 1.00 93.44 89 ALA A C 1
ATOM 653 O O . ALA A 1 89 ? -3.136 5.300 21.675 1.00 93.44 89 ALA A O 1
ATOM 654 N N . ILE A 1 90 ? -3.039 4.461 23.749 1.00 95.75 90 ILE A N 1
ATOM 655 C CA . ILE A 1 90 ? -3.902 3.307 23.515 1.00 95.75 90 ILE A CA 1
ATOM 656 C C . ILE A 1 90 ? -4.892 3.160 24.669 1.00 95.75 90 ILE A C 1
ATOM 658 O O . ILE A 1 90 ? -4.532 3.304 25.836 1.00 95.75 90 ILE A O 1
ATOM 662 N N . GLY A 1 91 ? -6.141 2.863 24.334 1.00 95.69 91 GLY A N 1
ATOM 663 C CA . GLY A 1 91 ? -7.171 2.457 25.278 1.00 95.69 91 GLY A CA 1
ATOM 664 C C . GLY A 1 91 ? -7.828 1.173 24.798 1.00 95.69 91 GLY A C 1
ATOM 665 O O . GLY A 1 91 ? -8.062 1.005 23.605 1.00 95.69 91 GLY A O 1
ATOM 666 N N . GLN A 1 92 ? -8.137 0.263 25.715 1.00 97.38 92 GLN A N 1
ATOM 667 C CA . GLN A 1 92 ? -8.905 -0.932 25.389 1.00 97.38 92 GLN A CA 1
ATOM 668 C C . GLN A 1 92 ? -10.369 -0.701 25.745 1.00 97.38 92 GLN A C 1
ATOM 670 O O . GLN A 1 92 ? -10.692 -0.357 26.885 1.00 97.38 92 GLN A O 1
ATOM 675 N N . ALA A 1 93 ? -11.246 -0.884 24.765 1.00 98.00 93 ALA A N 1
ATOM 676 C CA . ALA A 1 93 ? -12.683 -0.855 24.953 1.00 98.00 93 ALA A CA 1
ATOM 677 C C . ALA A 1 93 ? -13.270 -2.266 24.840 1.00 98.00 93 ALA A C 1
ATOM 679 O O . ALA A 1 93 ? -12.783 -3.097 24.075 1.00 98.00 93 ALA A O 1
ATOM 680 N N . SER A 1 94 ? -14.343 -2.522 25.582 1.00 97.94 94 SER A N 1
ATOM 681 C CA . SER A 1 94 ? -15.130 -3.752 25.493 1.00 97.94 94 SER A CA 1
ATOM 682 C C . SER A 1 94 ? -16.542 -3.438 25.018 1.00 97.94 94 SER A C 1
ATOM 684 O O . SER A 1 94 ? -17.144 -2.463 25.478 1.00 97.94 94 SER A O 1
ATOM 686 N N . CYS A 1 95 ? -17.073 -4.249 24.107 1.00 97.75 95 CYS A N 1
ATOM 687 C CA . CYS A 1 95 ? -18.472 -4.156 23.711 1.00 97.75 95 CYS A CA 1
ATOM 688 C C . CYS A 1 95 ? -19.393 -4.510 24.888 1.00 97.75 95 CYS A C 1
ATOM 690 O O . CYS A 1 95 ? -19.231 -5.563 25.505 1.00 97.75 95 CYS A O 1
ATOM 692 N N . SER A 1 96 ? -20.361 -3.641 25.178 1.00 96.44 96 SER A N 1
ATOM 693 C CA . SER A 1 96 ? -21.417 -3.894 26.156 1.00 96.44 96 SER A CA 1
ATOM 694 C C . SER A 1 96 ? -22.767 -3.425 25.624 1.00 96.44 96 SER A C 1
ATOM 696 O O . SER A 1 96 ? -23.037 -2.222 25.506 1.00 96.44 96 SER A O 1
ATOM 698 N N . SER A 1 97 ? -23.624 -4.388 25.297 1.00 92.38 97 SER A N 1
ATOM 699 C CA . SER A 1 97 ? -24.849 -4.200 24.533 1.00 92.38 97 SER A CA 1
ATOM 700 C C . SER A 1 97 ? -24.560 -3.413 23.253 1.00 92.38 97 SER A C 1
ATOM 702 O O . SER A 1 97 ? -23.921 -3.936 22.361 1.00 92.38 97 SER A O 1
ATOM 704 N N . THR A 1 98 ? -24.969 -2.147 23.163 1.00 93.88 98 THR A N 1
ATOM 705 C CA . THR A 1 98 ? -24.772 -1.287 21.978 1.00 93.88 98 THR A CA 1
ATOM 706 C C . THR A 1 98 ? -23.692 -0.218 22.172 1.00 93.88 98 THR A C 1
ATOM 708 O O . THR A 1 98 ? -23.532 0.676 21.339 1.00 93.88 98 THR A O 1
ATOM 711 N N . ARG A 1 99 ? -22.977 -0.256 23.301 1.00 97.50 99 ARG A N 1
ATOM 712 C CA . ARG A 1 99 ? -22.025 0.774 23.743 1.00 97.50 99 ARG A CA 1
ATOM 713 C C . ARG A 1 99 ? -20.663 0.162 24.046 1.00 97.50 99 ARG A C 1
ATOM 715 O O . ARG A 1 99 ? -20.479 -1.049 23.996 1.00 97.50 99 ARG A O 1
ATOM 722 N N . PHE A 1 100 ? -19.701 1.017 24.367 1.00 98.31 100 PHE A N 1
ATOM 723 C CA . PHE A 1 100 ? -18.325 0.622 24.629 1.00 98.31 100 PHE A CA 1
ATOM 724 C C . PHE A 1 100 ? -17.920 1.018 26.041 1.00 98.31 100 PHE A C 1
ATOM 726 O O . PHE A 1 100 ? -18.085 2.172 26.442 1.00 98.31 100 PHE A O 1
ATOM 733 N N . VAL A 1 101 ? -17.391 0.054 26.790 1.00 98.25 101 VAL A N 1
ATOM 734 C CA . VAL A 1 101 ? -16.802 0.282 28.108 1.00 98.25 101 VAL A CA 1
ATOM 735 C C . VAL A 1 101 ? -15.310 0.529 27.933 1.00 98.25 101 VAL A C 1
ATOM 737 O O . VAL A 1 101 ? -14.592 -0.380 27.529 1.00 98.25 101 VAL A O 1
ATOM 740 N N . ILE A 1 102 ? -14.842 1.739 28.235 1.00 98.00 102 ILE A N 1
ATOM 741 C CA . ILE A 1 102 ? -13.432 2.148 28.144 1.00 98.00 102 ILE A CA 1
ATOM 742 C C . ILE A 1 102 ? -13.085 3.041 29.333 1.00 98.00 102 ILE A C 1
ATOM 744 O O . ILE A 1 102 ? -13.829 3.963 29.668 1.00 98.00 102 ILE A O 1
ATOM 748 N N . ASN A 1 103 ? -11.967 2.752 30.004 1.00 94.75 103 ASN A N 1
ATOM 749 C CA . ASN A 1 103 ? -11.526 3.475 31.203 1.00 94.75 103 ASN A CA 1
ATOM 750 C C . ASN A 1 103 ? -12.649 3.661 32.257 1.00 94.75 103 ASN A C 1
ATOM 752 O O . ASN A 1 103 ? -12.844 4.742 32.809 1.00 94.75 103 ASN A O 1
ATOM 756 N N . GLY A 1 104 ? -13.465 2.618 32.463 1.00 93.50 104 GLY A N 1
ATOM 757 C CA . GLY A 1 104 ? -14.595 2.619 33.401 1.00 93.50 104 GLY A CA 1
ATOM 758 C C . GLY A 1 104 ? -15.852 3.384 32.951 1.00 93.50 104 GLY A C 1
ATOM 759 O O . GLY A 1 104 ? -16.848 3.367 33.671 1.00 93.50 104 GLY A O 1
ATOM 760 N N . LYS A 1 105 ? -15.854 4.030 31.778 1.00 96.12 105 LYS A N 1
ATOM 761 C CA . LYS A 1 105 ? -17.012 4.761 31.232 1.00 96.12 105 LYS A CA 1
ATOM 762 C C . LYS A 1 105 ? -17.722 3.958 30.148 1.00 96.12 105 LYS A C 1
ATOM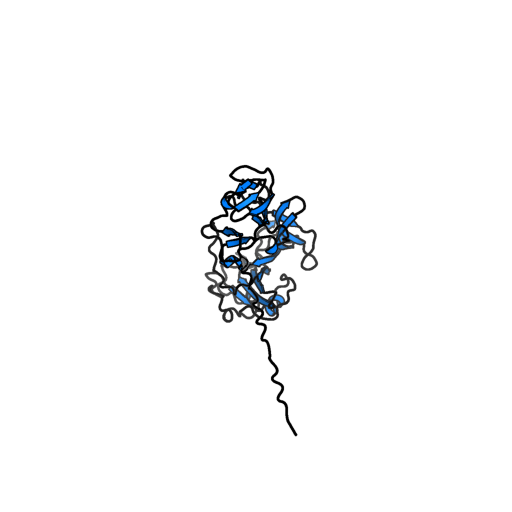 764 O O . LYS A 1 105 ? -17.068 3.287 29.360 1.00 96.12 105 LYS A O 1
ATOM 769 N N . THR A 1 106 ? -19.050 4.079 30.078 1.00 98.00 106 THR A N 1
ATOM 770 C CA . THR A 1 106 ? -19.880 3.443 29.037 1.00 98.00 106 THR A CA 1
ATOM 771 C C . THR A 1 106 ? -20.358 4.473 28.013 1.00 98.00 106 THR A C 1
ATOM 773 O O . THR A 1 106 ? -21.309 5.230 28.242 1.00 98.00 106 THR A O 1
ATOM 776 N N . VAL A 1 107 ? -19.727 4.490 26.846 1.00 98.00 107 VAL A N 1
ATOM 777 C CA . VAL A 1 107 ? -19.838 5.570 25.855 1.00 98.00 107 VAL A CA 1
ATOM 778 C C . VAL A 1 107 ? -20.294 5.053 24.485 1.00 98.00 107 VAL A C 1
ATOM 780 O O . VAL A 1 107 ? -20.126 3.862 24.206 1.00 98.00 107 VAL A O 1
ATOM 783 N N . PRO A 1 108 ? -20.913 5.877 23.612 1.00 97.81 108 PRO A N 1
ATOM 784 C CA . PRO A 1 108 ? -21.012 5.489 22.209 1.00 97.81 108 PRO A CA 1
ATOM 785 C C . PRO A 1 108 ? -19.605 5.515 21.593 1.00 97.81 108 PRO A C 1
ATOM 787 O O . PRO A 1 108 ? -18.762 6.299 22.024 1.00 97.81 108 PRO A O 1
ATOM 790 N N . PHE A 1 109 ? -19.345 4.724 20.549 1.00 98.12 109 PHE A N 1
ATOM 791 C CA . PHE A 1 109 ? -18.021 4.746 19.909 1.00 98.12 109 PHE A CA 1
ATOM 792 C C . PHE A 1 109 ? -17.650 6.147 19.395 1.00 98.12 109 PHE A C 1
ATOM 794 O O . PHE A 1 109 ? -16.496 6.554 19.456 1.00 98.12 109 PHE A O 1
ATOM 801 N N . SER A 1 110 ? -18.652 6.924 18.974 1.00 97.69 110 SER A N 1
ATOM 802 C CA . SER A 1 110 ? -18.488 8.285 18.462 1.00 97.69 110 SER A CA 1
ATOM 803 C C . SER A 1 110 ? -17.908 9.305 19.439 1.00 97.69 110 SER A C 1
ATOM 805 O O . SER A 1 110 ? -17.630 10.425 19.016 1.00 97.69 110 SER A O 1
ATOM 807 N N . SER A 1 111 ? -17.774 8.984 20.728 1.00 97.69 111 SER A N 1
ATOM 808 C CA . SER A 1 111 ? -17.113 9.868 21.693 1.00 97.69 111 SER A CA 1
ATOM 809 C C . SER A 1 111 ? -15.689 9.444 22.055 1.00 97.69 111 SER A C 1
ATOM 811 O O . SER A 1 111 ? -15.058 10.083 22.899 1.00 97.69 111 SER A O 1
ATOM 813 N N . ILE A 1 112 ? -15.179 8.398 21.399 1.00 98.38 112 ILE A N 1
ATOM 814 C CA . ILE A 1 112 ? -13.786 7.973 21.472 1.00 98.38 112 ILE A CA 1
ATOM 815 C C . ILE A 1 112 ? -13.039 8.611 20.296 1.00 98.38 112 ILE A C 1
ATOM 817 O O . ILE A 1 112 ? -13.269 8.262 19.138 1.00 98.38 112 ILE A O 1
ATOM 821 N N . THR A 1 113 ? -12.151 9.558 20.584 1.00 98.12 113 THR A N 1
ATOM 822 C CA . THR A 1 113 ? -11.382 10.306 19.575 1.00 98.12 113 THR A CA 1
ATOM 823 C C . THR A 1 113 ? -9.909 10.397 19.955 1.00 98.12 113 THR A C 1
ATOM 825 O O . THR A 1 113 ? -9.497 9.924 21.012 1.00 98.12 113 THR A O 1
ATOM 828 N N . CYS A 1 114 ? -9.093 10.995 19.093 1.00 97.62 114 CYS A N 1
ATOM 829 C CA . CYS A 1 114 ? -7.745 11.421 19.439 1.00 97.62 114 CYS A CA 1
ATOM 830 C C . CYS A 1 114 ? -7.707 12.921 19.724 1.00 97.62 114 CYS A C 1
ATOM 832 O O . CYS A 1 114 ? -8.480 13.694 19.161 1.00 97.62 114 CYS A O 1
ATOM 834 N N . ASN A 1 115 ? -6.761 13.354 20.557 1.00 96.00 115 ASN A N 1
ATOM 835 C CA . ASN A 1 115 ? -6.503 14.785 20.753 1.00 96.00 115 ASN A CA 1
ATOM 836 C C . ASN A 1 115 ? -5.854 15.458 19.526 1.00 96.00 115 ASN A C 1
ATOM 838 O O . ASN A 1 115 ? -5.922 16.676 19.390 1.00 96.00 115 ASN A O 1
ATOM 842 N N . SER A 1 116 ? -5.244 14.676 18.635 1.00 95.31 116 SER A N 1
ATOM 843 C CA . SER A 1 116 ? -4.693 15.090 17.343 1.00 95.31 116 SER A CA 1
ATOM 844 C C . SER A 1 116 ? -4.612 13.880 16.403 1.00 95.31 116 SER A C 1
ATOM 846 O O . SER A 1 116 ? -4.755 12.737 16.841 1.00 95.31 116 SER A O 1
ATOM 848 N N . HIS A 1 117 ? -4.403 14.102 15.105 1.00 93.69 117 HIS A N 1
ATOM 849 C CA . HIS A 1 117 ? -4.342 13.019 14.121 1.00 93.69 117 HIS A CA 1
ATOM 850 C C . HIS A 1 117 ? -3.203 12.037 14.421 1.00 93.69 117 HIS A C 1
ATOM 852 O O . HIS A 1 117 ? -2.068 12.440 14.679 1.00 93.69 117 HIS A O 1
ATOM 858 N N . ALA A 1 118 ? -3.501 10.739 14.338 1.00 91.62 118 ALA A N 1
ATOM 859 C CA . ALA A 1 118 ? -2.526 9.668 14.513 1.00 91.62 118 ALA A CA 1
ATOM 860 C C . ALA A 1 118 ? -1.291 9.856 13.610 1.00 91.62 118 ALA A C 1
ATOM 862 O O . ALA A 1 118 ? -1.405 10.053 12.398 1.00 91.62 118 ALA A O 1
ATOM 863 N N . THR A 1 119 ? -0.101 9.751 14.201 1.00 91.38 119 THR A N 1
ATOM 864 C CA . THR A 1 119 ? 1.168 9.897 13.478 1.00 91.38 119 THR A CA 1
ATOM 865 C C . THR A 1 119 ? 1.637 8.558 12.910 1.00 91.38 119 THR A C 1
ATOM 867 O O . THR A 1 119 ? 1.571 7.522 13.568 1.00 91.38 119 THR A O 1
ATOM 870 N N . HIS A 1 120 ? 2.124 8.569 11.671 1.00 92.69 120 HIS A N 1
ATOM 871 C CA . HIS A 1 120 ? 2.779 7.420 11.045 1.00 92.69 120 HIS A CA 1
ATOM 872 C C . HIS A 1 120 ? 4.295 7.635 11.028 1.00 92.69 120 HIS A C 1
ATOM 874 O O . HIS A 1 120 ? 4.775 8.766 11.093 1.00 92.69 120 HIS A O 1
ATOM 880 N N . THR A 1 121 ? 5.060 6.552 10.926 1.00 93.62 121 THR A N 1
ATOM 881 C CA . THR A 1 121 ? 6.523 6.613 10.847 1.00 93.62 121 THR A CA 1
ATOM 882 C C . THR A 1 121 ? 7.084 5.532 9.928 1.00 93.62 121 THR A C 1
ATOM 884 O O . THR A 1 121 ? 6.416 4.539 9.625 1.00 93.62 121 THR A O 1
ATOM 887 N N . ALA A 1 122 ? 8.319 5.744 9.480 1.00 93.69 122 ALA A N 1
ATOM 888 C CA . ALA A 1 122 ? 9.092 4.817 8.670 1.00 93.69 122 ALA A CA 1
ATOM 889 C C . ALA A 1 122 ? 10.371 4.427 9.418 1.00 93.69 122 ALA A C 1
ATOM 891 O O . ALA A 1 122 ? 11.041 5.288 9.990 1.00 93.69 122 ALA A O 1
ATOM 892 N N . ARG A 1 123 ? 10.735 3.141 9.401 1.00 94.25 123 ARG A N 1
ATOM 893 C CA . ARG A 1 123 ? 11.969 2.649 10.034 1.00 94.25 123 ARG A CA 1
ATOM 894 C C . ARG A 1 123 ? 12.603 1.505 9.253 1.00 94.25 123 ARG A C 1
ATOM 896 O O . ARG A 1 123 ? 11.911 0.756 8.569 1.00 94.25 123 ARG A O 1
ATOM 903 N N . LEU A 1 124 ? 13.921 1.360 9.375 1.00 95.44 124 LEU A N 1
ATOM 904 C CA . LEU A 1 124 ? 14.627 0.168 8.900 1.00 95.44 124 LEU A CA 1
ATOM 905 C C . LEU A 1 124 ? 14.292 -1.015 9.813 1.00 95.44 124 LEU A C 1
ATOM 907 O O . LEU A 1 124 ? 14.256 -0.852 11.032 1.00 95.44 124 LEU A O 1
ATOM 911 N N . THR A 1 125 ? 14.085 -2.201 9.239 1.00 94.81 125 THR A N 1
ATOM 912 C CA . THR A 1 125 ? 13.782 -3.412 10.027 1.00 94.81 125 THR A CA 1
ATOM 913 C C . THR A 1 125 ? 15.043 -4.118 10.526 1.00 94.81 125 THR A C 1
ATOM 915 O O . THR A 1 125 ? 14.964 -5.011 11.362 1.00 94.81 125 THR A O 1
ATOM 918 N N . GLY A 1 126 ? 16.210 -3.749 9.985 1.00 94.50 126 GLY A N 1
ATOM 919 C CA . GLY A 1 126 ? 17.464 -4.486 10.162 1.00 94.50 126 GLY A CA 1
ATOM 920 C C . GLY A 1 126 ? 17.559 -5.745 9.291 1.00 94.50 126 GLY A C 1
ATOM 921 O O . GLY A 1 126 ? 18.635 -6.330 9.198 1.00 94.50 126 GLY A O 1
ATOM 922 N N . SER A 1 127 ? 16.471 -6.130 8.617 1.00 95.38 127 SER A N 1
ATOM 923 C CA . SER A 1 127 ? 16.453 -7.236 7.660 1.00 95.38 127 SER A CA 1
ATOM 924 C C . SER A 1 127 ? 16.899 -6.780 6.272 1.00 95.38 127 SER A C 1
ATOM 926 O O . SER A 1 127 ? 16.936 -5.586 5.951 1.00 95.38 127 SER A O 1
ATOM 928 N N . SER A 1 128 ? 17.227 -7.756 5.430 1.00 95.62 128 SER A N 1
ATOM 929 C CA . SER A 1 128 ? 17.563 -7.529 4.028 1.00 95.62 128 SER A CA 1
ATOM 930 C C . SER A 1 128 ? 16.457 -8.009 3.095 1.00 95.62 128 SER A C 1
ATOM 932 O O . SER A 1 128 ? 15.735 -8.957 3.389 1.00 95.62 128 SER A O 1
ATOM 934 N N . CYS A 1 129 ? 16.370 -7.380 1.930 1.00 95.94 129 CYS A N 1
ATOM 935 C CA . CYS A 1 129 ? 15.482 -7.747 0.833 1.00 95.94 129 CYS A CA 1
ATOM 936 C C . CYS A 1 129 ? 16.301 -7.899 -0.455 1.00 95.94 129 CYS A C 1
ATOM 938 O O . CYS A 1 129 ? 17.367 -7.296 -0.588 1.00 95.94 129 CYS A O 1
ATOM 940 N N . LEU A 1 130 ? 15.826 -8.731 -1.393 1.00 94.06 130 LEU A N 1
ATOM 941 C CA . LEU A 1 130 ? 16.532 -9.034 -2.652 1.00 94.06 130 LEU A CA 1
ATOM 942 C C . LEU A 1 130 ? 18.033 -9.330 -2.426 1.00 94.06 130 LEU A C 1
ATOM 944 O O . LEU A 1 130 ? 18.894 -8.811 -3.126 1.00 94.06 130 LEU A O 1
ATOM 948 N N . SER A 1 131 ? 18.324 -10.135 -1.399 1.00 89.25 131 SER A N 1
ATOM 949 C CA . SER A 1 131 ? 19.656 -10.562 -0.937 1.00 89.25 131 SER A CA 1
ATOM 950 C C . SER A 1 131 ? 20.561 -9.486 -0.319 1.00 89.25 131 SER A C 1
ATOM 952 O O . SER A 1 131 ? 21.185 -9.773 0.699 1.00 89.25 131 SER A O 1
ATOM 954 N N . ASN A 1 132 ? 20.659 -8.279 -0.879 1.00 92.12 132 ASN A N 1
ATOM 955 C CA . ASN A 1 132 ? 21.677 -7.290 -0.479 1.00 92.12 132 ASN A CA 1
ATOM 956 C C . ASN A 1 132 ? 21.148 -5.870 -0.218 1.00 92.12 132 ASN A C 1
ATOM 958 O O . ASN A 1 132 ? 21.941 -4.960 0.027 1.00 92.12 132 ASN A O 1
ATOM 962 N N . TYR A 1 133 ? 19.834 -5.663 -0.275 1.00 95.94 133 TYR A N 1
ATOM 963 C CA . TYR A 1 133 ? 19.209 -4.365 -0.029 1.00 95.94 133 TYR A CA 1
ATOM 964 C C . TYR A 1 133 ? 18.587 -4.305 1.359 1.00 95.94 133 TYR A C 1
ATOM 966 O O . TYR A 1 133 ? 18.432 -5.328 2.024 1.00 95.94 133 TYR A O 1
ATOM 974 N N . GLN A 1 134 ? 18.255 -3.102 1.822 1.00 96.69 134 GLN A N 1
ATOM 975 C CA . GLN A 1 134 ? 17.706 -2.909 3.161 1.00 96.69 134 GLN A CA 1
ATOM 976 C C . GLN A 1 134 ? 16.188 -2.973 3.130 1.00 96.69 134 GLN A C 1
ATOM 978 O O . GLN A 1 134 ? 15.552 -2.303 2.316 1.00 96.69 134 GLN A O 1
ATOM 983 N N . GLU A 1 135 ? 15.605 -3.742 4.040 1.00 97.38 135 GLU A N 1
ATOM 984 C CA . GLU A 1 135 ? 14.169 -3.694 4.259 1.00 97.38 135 GLU A CA 1
ATOM 985 C C . GLU A 1 135 ? 13.816 -2.538 5.209 1.00 97.38 135 GLU A C 1
ATOM 987 O O . GLU A 1 135 ? 14.447 -2.323 6.252 1.00 97.38 135 GLU A O 1
ATOM 992 N N . ALA A 1 136 ? 12.792 -1.780 4.830 1.00 96.50 136 ALA A N 1
ATOM 993 C CA . ALA A 1 136 ? 12.174 -0.764 5.668 1.00 96.50 136 ALA A CA 1
ATOM 994 C C . ALA A 1 136 ? 10.669 -1.015 5.773 1.00 96.50 136 ALA A C 1
ATOM 996 O O . ALA A 1 136 ? 10.065 -1.661 4.918 1.00 96.50 136 ALA A O 1
ATOM 997 N N . GLU A 1 137 ? 10.046 -0.477 6.809 1.00 96.31 137 GLU A N 1
ATOM 998 C CA . GLU A 1 137 ? 8.610 -0.579 7.030 1.00 96.31 137 GLU A CA 1
ATOM 999 C C . GLU A 1 137 ? 8.008 0.780 7.377 1.00 96.31 137 GLU A C 1
ATOM 1001 O O . GLU A 1 137 ? 8.621 1.585 8.079 1.00 96.31 137 GLU A O 1
ATOM 1006 N N . ILE A 1 138 ? 6.800 1.032 6.870 1.00 96.06 138 ILE A N 1
ATOM 1007 C CA . ILE A 1 138 ? 5.984 2.203 7.203 1.00 96.06 138 ILE A CA 1
ATOM 1008 C C . ILE A 1 138 ? 4.751 1.725 7.958 1.00 96.06 138 ILE A C 1
ATOM 1010 O O . ILE A 1 138 ? 4.107 0.743 7.565 1.00 96.06 138 ILE A O 1
ATOM 1014 N N . GLY A 1 139 ? 4.411 2.429 9.030 1.00 95.94 139 GLY A N 1
ATOM 1015 C CA . GLY A 1 139 ? 3.312 2.044 9.894 1.00 95.94 139 GLY A CA 1
ATOM 1016 C C . GLY A 1 139 ? 3.128 2.951 11.100 1.00 95.94 139 GLY A C 1
ATOM 1017 O O . GLY A 1 139 ? 3.513 4.121 11.081 1.00 95.94 139 GLY A O 1
ATOM 1018 N N . PHE A 1 140 ? 2.534 2.391 12.147 1.00 95.38 140 PHE A N 1
ATOM 1019 C CA . PHE A 1 140 ? 2.196 3.098 13.377 1.00 95.38 140 PHE A CA 1
ATOM 1020 C C . PHE A 1 140 ? 2.968 2.513 14.559 1.00 95.38 140 PHE A C 1
ATOM 1022 O O . PHE A 1 140 ? 2.871 1.315 14.831 1.00 95.38 140 PHE A O 1
ATOM 1029 N N . ALA A 1 141 ? 3.712 3.355 15.276 1.00 93.50 141 ALA A N 1
ATOM 1030 C CA . ALA A 1 141 ? 4.281 2.995 16.571 1.00 93.50 141 ALA A CA 1
ATOM 1031 C C . ALA A 1 141 ? 3.194 3.173 17.640 1.00 93.50 141 ALA A C 1
ATOM 1033 O O . ALA A 1 141 ? 2.855 4.300 17.991 1.00 93.50 141 ALA A O 1
ATOM 1034 N N . ILE A 1 142 ? 2.602 2.065 18.088 1.00 91.06 142 ILE A N 1
ATOM 1035 C CA . ILE A 1 142 ? 1.491 2.076 19.048 1.00 91.06 142 ILE A CA 1
ATOM 1036 C C . ILE A 1 142 ? 2.022 2.284 20.465 1.00 91.06 142 ILE A C 1
ATOM 1038 O O . ILE A 1 142 ? 1.538 3.145 21.192 1.00 91.06 142 ILE A O 1
ATOM 1042 N N . ASP A 1 143 ? 3.051 1.522 20.824 1.00 84.62 143 ASP A N 1
ATOM 1043 C CA . ASP A 1 143 ? 3.783 1.632 22.081 1.00 84.62 143 ASP A CA 1
ATOM 1044 C C . ASP A 1 143 ? 5.241 1.177 21.877 1.00 84.62 143 ASP A C 1
ATOM 1046 O O . ASP A 1 143 ? 5.686 0.954 20.747 1.00 84.62 143 ASP A O 1
ATOM 1050 N N . ALA A 1 144 ? 6.003 1.055 22.968 1.00 84.31 144 ALA A N 1
ATOM 1051 C CA . ALA A 1 144 ? 7.416 0.673 22.931 1.00 84.31 144 ALA A CA 1
ATOM 1052 C C . ALA A 1 144 ? 7.683 -0.698 22.274 1.00 84.31 144 ALA A C 1
ATOM 1054 O O . ALA A 1 144 ? 8.771 -0.919 21.745 1.00 84.31 144 ALA A O 1
ATOM 1055 N N . ASN A 1 145 ? 6.703 -1.605 22.288 1.00 85.19 145 ASN A N 1
ATOM 1056 C CA . ASN A 1 145 ? 6.838 -2.989 21.837 1.00 85.19 145 ASN A CA 1
ATOM 1057 C C . ASN A 1 145 ? 5.980 -3.303 20.604 1.00 85.19 145 ASN A C 1
ATOM 1059 O O . ASN A 1 145 ? 6.266 -4.265 19.887 1.00 85.19 145 ASN A O 1
ATOM 1063 N N . ARG A 1 146 ? 4.937 -2.513 20.333 1.00 89.81 146 ARG A N 1
ATOM 1064 C CA . ARG A 1 146 ? 3.988 -2.761 19.246 1.00 89.81 146 ARG A CA 1
ATOM 1065 C C . ARG A 1 146 ? 4.135 -1.733 18.130 1.00 89.81 146 ARG A C 1
ATOM 1067 O O . ARG A 1 146 ? 3.743 -0.574 18.249 1.00 89.81 146 ARG A O 1
ATOM 1074 N N . PHE A 1 147 ? 4.629 -2.204 16.991 1.00 93.69 147 PHE A N 1
ATOM 1075 C CA . PHE A 1 147 ? 4.593 -1.478 15.727 1.00 93.69 147 PHE A CA 1
ATOM 1076 C C . PHE A 1 147 ? 3.666 -2.198 14.754 1.00 93.69 147 PHE A C 1
ATOM 1078 O O . PHE A 1 147 ? 3.820 -3.397 14.532 1.00 93.69 147 PHE A O 1
ATOM 1085 N N . ILE A 1 148 ? 2.721 -1.467 14.168 1.00 95.25 148 ILE A N 1
ATOM 1086 C CA . ILE A 1 148 ? 1.816 -1.994 13.148 1.00 95.25 148 ILE A CA 1
ATOM 1087 C C . ILE A 1 148 ? 2.351 -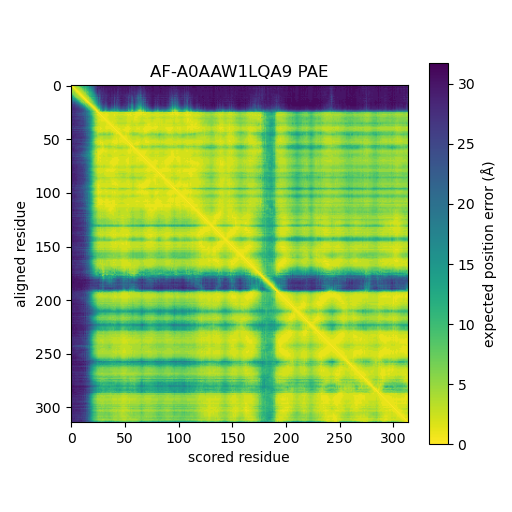1.590 11.785 1.00 95.25 148 ILE A C 1
ATOM 1089 O O . ILE A 1 148 ? 2.154 -0.458 11.340 1.00 95.25 148 ILE A O 1
ATOM 1093 N N . ARG A 1 149 ? 3.003 -2.530 11.103 1.00 95.88 149 ARG A N 1
ATOM 1094 C CA . ARG A 1 149 ? 3.456 -2.356 9.722 1.00 95.88 149 ARG A CA 1
ATOM 1095 C C . ARG A 1 149 ? 2.273 -2.365 8.759 1.00 95.88 149 ARG A C 1
ATOM 1097 O O . ARG A 1 149 ? 1.480 -3.303 8.764 1.00 95.88 149 ARG A O 1
ATOM 1104 N N . ILE A 1 150 ? 2.224 -1.375 7.870 1.00 95.06 150 ILE A N 1
ATOM 1105 C CA . ILE A 1 150 ? 1.241 -1.267 6.780 1.00 95.06 150 ILE A CA 1
ATOM 1106 C C . ILE A 1 150 ? 1.892 -1.521 5.422 1.00 95.06 150 ILE A C 1
ATOM 1108 O O . ILE A 1 150 ? 1.306 -2.189 4.569 1.00 95.06 150 ILE A O 1
ATOM 1112 N N . ILE A 1 151 ? 3.106 -1.003 5.230 1.00 96.38 151 ILE A N 1
ATOM 1113 C CA . ILE A 1 151 ? 3.853 -1.095 3.974 1.00 96.38 151 ILE A CA 1
ATOM 1114 C C . ILE A 1 151 ? 5.249 -1.632 4.276 1.00 96.38 151 ILE A C 1
ATOM 1116 O O . ILE A 1 151 ? 5.913 -1.140 5.187 1.00 96.38 151 ILE A O 1
ATOM 1120 N N . THR A 1 152 ? 5.702 -2.602 3.487 1.00 97.19 152 THR A N 1
ATOM 1121 C CA . THR A 1 152 ? 7.106 -3.034 3.445 1.00 97.19 152 THR A CA 1
ATOM 1122 C C . THR A 1 152 ? 7.788 -2.403 2.238 1.00 97.19 152 THR A C 1
ATOM 1124 O O . THR A 1 152 ? 7.182 -2.289 1.174 1.00 97.19 152 THR A O 1
ATOM 1127 N N . LEU A 1 153 ? 9.047 -2.008 2.379 1.00 96.88 153 LEU A N 1
ATOM 1128 C CA . LEU A 1 153 ? 9.869 -1.409 1.335 1.00 96.88 153 LEU A CA 1
ATOM 1129 C C . LEU A 1 153 ? 11.172 -2.187 1.190 1.00 96.88 153 LEU A C 1
ATOM 1131 O O . LEU A 1 153 ? 11.764 -2.594 2.186 1.00 96.88 153 LEU A O 1
ATOM 1135 N N . CYS A 1 154 ? 11.658 -2.292 -0.041 1.00 97.31 154 CYS A N 1
ATOM 1136 C CA . CYS A 1 154 ? 13.030 -2.675 -0.322 1.00 97.31 154 CYS A CA 1
ATOM 1137 C C . CYS A 1 154 ? 13.813 -1.471 -0.842 1.00 97.31 154 CYS A C 1
ATOM 1139 O O . CYS A 1 154 ? 13.460 -0.892 -1.873 1.00 97.31 154 CYS A O 1
ATOM 1141 N N . TRP A 1 155 ? 14.851 -1.076 -0.111 1.00 94.44 155 TRP A N 1
ATOM 1142 C CA . TRP A 1 155 ? 15.558 0.188 -0.284 1.00 94.44 155 TRP A CA 1
ATOM 1143 C C . TRP A 1 155 ? 17.008 -0.016 -0.734 1.00 94.44 155 TRP A C 1
ATOM 1145 O O . TRP A 1 155 ? 17.810 -0.672 -0.061 1.00 94.44 155 TRP A O 1
ATOM 1155 N N . ASP A 1 156 ? 17.359 0.607 -1.860 1.00 92.56 156 ASP A N 1
ATOM 1156 C CA . ASP A 1 156 ? 18.739 0.771 -2.312 1.00 92.56 156 ASP A CA 1
ATOM 1157 C C . ASP A 1 156 ? 19.330 2.036 -1.685 1.00 92.56 156 ASP A C 1
ATOM 1159 O O . ASP A 1 156 ? 19.113 3.161 -2.145 1.00 92.56 156 ASP A O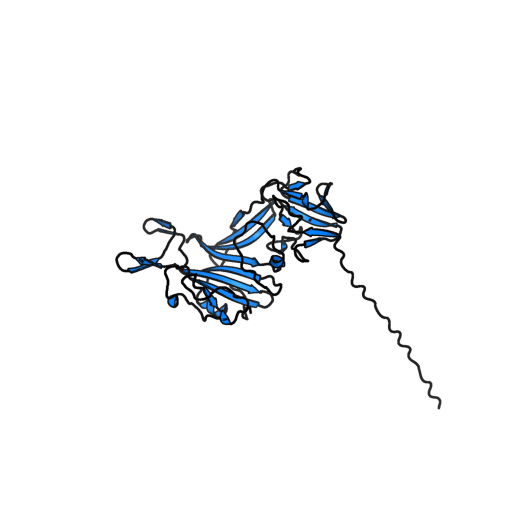 1
ATOM 1163 N N . ARG A 1 157 ? 20.109 1.836 -0.616 1.00 88.38 157 ARG A N 1
ATOM 1164 C CA . ARG A 1 157 ? 20.772 2.921 0.113 1.00 88.38 157 ARG A CA 1
ATOM 1165 C C . ARG A 1 157 ? 21.822 3.640 -0.730 1.00 88.38 157 ARG A C 1
ATOM 1167 O O . ARG A 1 157 ? 22.009 4.839 -0.540 1.00 88.38 157 ARG A O 1
ATOM 1174 N N . ALA A 1 158 ? 22.505 2.946 -1.638 1.00 86.62 158 ALA A N 1
ATOM 1175 C CA . ALA A 1 158 ? 23.545 3.564 -2.456 1.00 86.62 158 ALA A CA 1
ATOM 1176 C C . ALA A 1 158 ? 22.933 4.542 -3.465 1.00 86.62 158 ALA A C 1
ATOM 1178 O O . ALA A 1 158 ? 23.452 5.638 -3.661 1.00 86.62 158 ALA A O 1
ATOM 1179 N N . ARG A 1 159 ? 21.794 4.170 -4.059 1.00 84.56 159 ARG A N 1
ATOM 1180 C CA . ARG A 1 159 ? 21.096 4.995 -5.058 1.00 84.56 159 ARG A CA 1
ATOM 1181 C C . ARG A 1 159 ? 20.030 5.924 -4.483 1.00 84.56 159 ARG A C 1
ATOM 1183 O O . ARG A 1 159 ? 19.508 6.759 -5.221 1.00 84.56 159 ARG A O 1
ATOM 1190 N N . GLN A 1 160 ? 19.732 5.795 -3.188 1.00 87.62 160 GLN A N 1
ATOM 1191 C CA . GLN A 1 160 ? 18.625 6.480 -2.519 1.00 87.62 160 GLN A CA 1
ATOM 1192 C C . GLN A 1 160 ? 17.297 6.224 -3.250 1.00 87.62 160 GLN A C 1
ATOM 1194 O O . GLN A 1 160 ? 16.562 7.153 -3.581 1.00 87.62 160 GLN A O 1
ATOM 1199 N N . SER A 1 161 ? 17.017 4.954 -3.562 1.00 88.31 161 SER A N 1
ATOM 1200 C CA . SER A 1 161 ? 15.847 4.569 -4.356 1.00 88.31 161 SER A CA 1
ATOM 1201 C C . SER A 1 161 ? 15.115 3.362 -3.781 1.00 88.31 161 SER A C 1
ATOM 1203 O O . SER A 1 161 ? 15.732 2.350 -3.444 1.00 88.31 161 SER A O 1
ATOM 1205 N N . THR A 1 162 ? 13.785 3.429 -3.759 1.00 93.00 162 THR A N 1
ATOM 1206 C CA . THR A 1 162 ? 12.922 2.292 -3.420 1.00 93.00 162 THR A CA 1
ATOM 1207 C C . THR A 1 162 ? 12.817 1.363 -4.624 1.00 93.00 162 THR A C 1
ATOM 1209 O O . THR A 1 162 ? 12.292 1.755 -5.664 1.00 93.00 162 THR A O 1
ATOM 1212 N N . LEU A 1 163 ? 13.287 0.125 -4.481 1.00 94.56 163 LEU A N 1
ATOM 1213 C CA . LEU A 1 163 ? 13.209 -0.899 -5.525 1.00 94.56 163 LEU A CA 1
ATOM 1214 C C . LEU A 1 163 ? 11.780 -1.415 -5.685 1.00 94.56 163 LEU A C 1
ATOM 1216 O O . LEU A 1 163 ? 11.273 -1.513 -6.803 1.00 94.56 163 LEU A O 1
ATOM 1220 N N . TYR A 1 164 ? 11.133 -1.703 -4.555 1.00 97.25 164 TYR A N 1
ATOM 1221 C CA . TYR A 1 164 ? 9.703 -1.952 -4.490 1.00 97.25 164 TYR A CA 1
ATOM 1222 C C . TYR A 1 164 ? 9.128 -1.585 -3.120 1.00 97.25 164 TYR A C 1
ATOM 1224 O O . TYR A 1 164 ? 9.822 -1.603 -2.104 1.00 97.25 164 TYR A O 1
ATOM 1232 N N . SER A 1 165 ? 7.834 -1.294 -3.099 1.00 97.62 165 SER A N 1
ATOM 1233 C CA . SER A 1 165 ? 6.974 -1.288 -1.926 1.00 97.62 165 SER A CA 1
ATOM 1234 C C . SER A 1 165 ? 5.928 -2.392 -2.043 1.00 97.62 165 SER A C 1
ATOM 1236 O O . SER A 1 165 ? 5.571 -2.807 -3.147 1.00 97.62 165 SER A O 1
ATOM 1238 N N . GLN A 1 166 ? 5.443 -2.879 -0.908 1.00 96.75 166 GLN A N 1
ATOM 1239 C CA . GLN A 1 166 ? 4.444 -3.934 -0.807 1.00 96.75 166 GLN A CA 1
ATOM 1240 C C . GLN A 1 166 ? 3.402 -3.559 0.244 1.00 96.75 166 GLN A C 1
ATOM 1242 O O . GLN A 1 166 ? 3.758 -3.195 1.364 1.00 96.75 166 GLN A O 1
ATOM 1247 N N . PHE A 1 167 ? 2.123 -3.705 -0.092 1.00 95.25 167 PHE A N 1
ATOM 1248 C CA . PHE A 1 167 ? 1.024 -3.610 0.870 1.00 95.25 167 PHE A CA 1
ATOM 1249 C C . PHE A 1 167 ? -0.129 -4.544 0.483 1.00 95.25 167 PHE A C 1
ATOM 1251 O O . PHE A 1 167 ? -0.173 -5.071 -0.630 1.00 95.25 167 PHE A O 1
ATOM 1258 N N . THR A 1 168 ? -1.066 -4.755 1.409 1.00 94.19 168 THR A N 1
ATOM 1259 C CA . THR A 1 168 ? -2.299 -5.512 1.141 1.00 94.19 168 THR A CA 1
ATOM 1260 C C . THR A 1 168 ? -3.448 -4.552 0.859 1.00 94.19 168 THR A C 1
ATOM 1262 O O . THR A 1 168 ? -3.817 -3.748 1.714 1.00 94.19 168 THR A O 1
ATOM 1265 N N . LEU A 1 169 ? -4.025 -4.643 -0.335 1.00 90.62 169 LEU A N 1
ATOM 1266 C CA . LEU A 1 169 ? -5.282 -4.002 -0.689 1.00 90.62 169 LEU A CA 1
ATOM 1267 C C . LEU A 1 169 ? -6.432 -4.910 -0.245 1.00 90.62 169 LEU A C 1
ATOM 1269 O O . LEU A 1 169 ? -6.702 -5.932 -0.871 1.00 90.62 169 LEU A O 1
ATOM 1273 N N . THR A 1 170 ? -7.086 -4.536 0.850 1.00 87.75 170 THR A N 1
ATOM 1274 C CA . THR A 1 170 ? -8.229 -5.276 1.401 1.00 87.75 170 THR A CA 1
ATOM 1275 C C . THR A 1 170 ? -9.478 -5.121 0.536 1.00 87.75 170 THR A C 1
ATOM 1277 O O . THR A 1 170 ? -9.782 -4.023 0.060 1.00 87.75 170 THR A O 1
ATOM 1280 N N . LYS A 1 171 ? -10.273 -6.188 0.421 1.00 83.31 171 LYS A N 1
ATOM 1281 C CA . LYS A 1 171 ? -11.616 -6.152 -0.182 1.00 83.31 171 LYS A CA 1
ATOM 1282 C C . LYS A 1 171 ? -12.565 -5.179 0.514 1.00 83.31 171 LYS A C 1
ATOM 1284 O O . LYS A 1 171 ? -13.492 -4.664 -0.105 1.00 83.31 171 LYS A O 1
ATOM 1289 N N . THR A 1 172 ? -12.333 -4.914 1.801 1.00 82.75 172 THR A N 1
ATOM 1290 C CA . THR A 1 172 ? -13.177 -4.028 2.615 1.00 82.75 172 THR A CA 1
ATOM 1291 C C . THR A 1 172 ? -13.079 -2.567 2.185 1.00 82.75 172 THR A C 1
ATOM 1293 O O . THR A 1 172 ? -13.904 -1.759 2.603 1.00 82.75 172 THR A O 1
ATOM 1296 N N . ILE A 1 173 ? -12.150 -2.224 1.280 1.00 78.19 173 ILE A N 1
ATOM 1297 C CA . ILE A 1 173 ? -12.106 -0.904 0.643 1.00 78.19 173 ILE A CA 1
ATOM 1298 C C . ILE A 1 173 ? -13.406 -0.567 -0.106 1.00 78.19 173 ILE A C 1
ATOM 1300 O O . ILE A 1 173 ? -13.681 0.603 -0.332 1.00 78.19 173 ILE A O 1
ATOM 1304 N N . ALA A 1 174 ? -14.244 -1.556 -0.441 1.00 69.62 174 ALA A N 1
ATOM 1305 C CA . ALA A 1 174 ? -15.579 -1.317 -0.991 1.00 69.62 174 ALA A CA 1
ATOM 1306 C C . ALA A 1 174 ? -16.483 -0.471 -0.067 1.00 69.62 174 ALA A C 1
ATOM 1308 O O . ALA A 1 174 ? -17.339 0.249 -0.567 1.00 69.62 174 ALA A O 1
ATOM 1309 N N . GLY A 1 175 ? -16.276 -0.520 1.255 1.00 66.25 175 GLY A N 1
ATOM 1310 C CA . GLY A 1 175 ? -17.009 0.288 2.237 1.00 66.25 175 GLY A CA 1
ATOM 1311 C C . GLY A 1 175 ? -16.381 1.651 2.549 1.00 66.25 175 GLY A C 1
ATOM 1312 O O . GLY A 1 175 ? -16.763 2.244 3.550 1.00 66.25 175 GLY A O 1
ATOM 1313 N N . TYR A 1 176 ? -15.392 2.102 1.761 1.00 74.44 176 TYR A N 1
ATOM 1314 C CA . TYR A 1 176 ? -14.543 3.281 2.004 1.00 74.44 176 TYR A CA 1
ATOM 1315 C C . TYR A 1 176 ? -15.252 4.504 2.620 1.00 74.44 176 TYR A C 1
ATOM 1317 O O . TYR A 1 176 ? -16.428 4.768 2.382 1.00 74.44 176 TYR A O 1
ATOM 1325 N N . GLN A 1 177 ? -14.485 5.314 3.358 1.00 68.50 177 GLN A N 1
ATOM 1326 C CA . GLN A 1 177 ? -14.984 6.568 3.920 1.00 68.50 177 GLN A CA 1
ATOM 1327 C C . GLN A 1 177 ? -15.310 7.592 2.826 1.00 68.50 177 GLN A C 1
ATOM 1329 O O . GLN A 1 177 ? -14.458 7.934 2.002 1.00 68.50 177 GLN A O 1
ATOM 1334 N N . VAL A 1 178 ? -16.537 8.107 2.839 1.00 61.94 178 VAL A N 1
ATOM 1335 C CA . VAL A 1 178 ? -17.016 9.132 1.902 1.00 61.94 178 VAL A CA 1
ATOM 1336 C C . VAL A 1 178 ? -16.706 10.530 2.454 1.00 61.94 178 VAL A C 1
ATOM 1338 O O . VAL A 1 178 ? -16.796 10.758 3.654 1.00 61.94 178 VAL A O 1
ATOM 1341 N N . ALA A 1 179 ? -16.357 11.477 1.573 1.00 58.59 179 ALA A N 1
ATOM 1342 C CA . ALA A 1 179 ? -16.110 12.891 1.899 1.00 58.59 179 ALA A CA 1
ATOM 1343 C C . ALA A 1 179 ? -14.901 13.197 2.816 1.00 58.59 179 ALA A C 1
ATOM 1345 O O . ALA A 1 179 ? -14.777 14.316 3.311 1.00 58.59 179 ALA A O 1
ATOM 1346 N N . TYR A 1 180 ? -13.963 12.258 2.978 1.00 60.34 180 TYR A N 1
ATOM 1347 C CA . TYR A 1 180 ? -12.629 12.548 3.518 1.00 60.34 180 TYR A CA 1
ATOM 1348 C C . TYR A 1 180 ? -11.676 12.933 2.367 1.00 60.34 180 TYR A C 1
ATOM 1350 O O . TYR A 1 180 ? -11.681 12.233 1.347 1.00 60.34 180 TYR A O 1
ATOM 1358 N N . PRO A 1 181 ? -10.870 14.013 2.460 1.00 44.62 181 PRO A N 1
ATOM 1359 C CA . PRO A 1 181 ? -10.038 14.470 1.347 1.00 44.62 181 PRO A CA 1
ATOM 1360 C C . PRO A 1 181 ? -9.079 13.371 0.869 1.00 44.62 181 PRO A C 1
ATOM 1362 O O . PRO A 1 181 ? -8.172 12.948 1.583 1.00 44.62 181 PRO A O 1
ATOM 1365 N N . ARG A 1 182 ? -9.279 12.894 -0.361 1.00 53.66 182 ARG A N 1
ATOM 1366 C CA . ARG A 1 182 ? -8.412 11.923 -1.037 1.00 53.66 182 ARG A CA 1
ATOM 1367 C C . ARG A 1 182 ? -8.418 12.235 -2.542 1.00 53.66 182 ARG A C 1
ATOM 1369 O O . ARG A 1 182 ? -9.460 12.654 -3.048 1.00 53.66 182 ARG A O 1
ATOM 1376 N N . PRO A 1 183 ? -7.306 12.038 -3.278 1.00 37.66 183 PRO A N 1
ATOM 1377 C CA . PRO A 1 183 ? -7.328 12.112 -4.738 1.00 37.66 183 PRO A CA 1
ATOM 1378 C C . PRO A 1 183 ? -8.379 11.154 -5.317 1.00 37.66 183 PRO A C 1
ATOM 1380 O O . PRO A 1 183 ? -8.570 10.056 -4.787 1.00 37.66 183 PRO A O 1
ATOM 1383 N N . SER A 1 184 ? -9.049 11.559 -6.398 1.00 36.56 184 SER A N 1
ATOM 1384 C CA . SER A 1 184 ? -10.053 10.748 -7.095 1.00 36.56 184 SER A CA 1
ATOM 1385 C C . SER A 1 184 ? -9.497 9.364 -7.450 1.00 36.56 184 SER A C 1
ATOM 1387 O O . SER A 1 184 ? -8.508 9.260 -8.175 1.00 36.56 184 SER A O 1
ATOM 1389 N N . PHE A 1 185 ? -10.131 8.307 -6.940 1.00 44.31 185 PHE A N 1
ATOM 1390 C CA . PHE A 1 185 ? -9.752 6.918 -7.196 1.00 44.31 185 PHE A CA 1
ATOM 1391 C C . PHE A 1 185 ? -10.707 6.298 -8.224 1.00 44.31 185 PHE A C 1
ATOM 1393 O O . PHE A 1 185 ? -11.911 6.545 -8.173 1.00 44.31 185 PHE A O 1
ATOM 1400 N N . LEU A 1 186 ? -10.186 5.463 -9.129 1.00 38.28 186 LEU A N 1
ATOM 1401 C CA . LEU A 1 186 ? -11.008 4.576 -9.956 1.00 38.28 186 LEU A CA 1
ATOM 1402 C C . LEU A 1 186 ? -11.394 3.357 -9.113 1.00 38.28 186 LEU A C 1
ATOM 1404 O O . LEU A 1 186 ? -10.525 2.624 -8.641 1.00 38.28 186 LEU A O 1
ATOM 1408 N N . GLN A 1 187 ? -12.692 3.156 -8.896 1.00 40.00 187 GLN A N 1
ATOM 1409 C CA . GLN A 1 187 ? -13.216 2.014 -8.154 1.00 40.00 187 GLN A CA 1
ATOM 1410 C C . GLN A 1 187 ? -12.828 0.712 -8.866 1.00 40.00 187 GLN A C 1
ATOM 1412 O O . GLN A 1 187 ? -13.294 0.433 -9.967 1.00 40.00 187 GLN A O 1
ATOM 1417 N N . ALA A 1 188 ? -11.991 -0.106 -8.226 1.00 38.66 188 ALA A N 1
ATOM 1418 C CA . ALA A 1 188 ? -11.817 -1.487 -8.642 1.00 38.66 188 ALA A CA 1
ATOM 1419 C C . ALA A 1 188 ? -13.057 -2.271 -8.193 1.00 38.66 188 ALA A C 1
ATOM 1421 O O . ALA A 1 188 ? -13.289 -2.444 -6.995 1.00 38.66 188 ALA A O 1
ATOM 1422 N N . SER A 1 189 ? -13.856 -2.756 -9.141 1.00 42.44 189 SER A N 1
ATOM 1423 C CA . SER A 1 189 ? -14.892 -3.769 -8.914 1.00 42.44 189 SER A CA 1
ATOM 1424 C C . SER A 1 189 ? -14.230 -5.132 -8.656 1.00 42.44 189 SER A C 1
ATOM 1426 O O . SER A 1 189 ? -14.322 -6.071 -9.440 1.00 42.44 189 SER A O 1
ATOM 1428 N N . GLY A 1 190 ? -13.475 -5.236 -7.562 1.00 47.78 190 GLY A N 1
ATOM 1429 C CA . GLY A 1 190 ? -12.811 -6.474 -7.172 1.00 47.78 190 GLY A CA 1
ATOM 1430 C C . GLY A 1 190 ? -13.820 -7.500 -6.659 1.00 47.78 190 GLY A C 1
ATOM 1431 O O . GLY A 1 190 ? -14.730 -7.155 -5.908 1.00 47.78 190 GLY A O 1
ATOM 1432 N N . ARG A 1 191 ? -13.622 -8.775 -7.014 1.00 56.22 191 ARG A N 1
ATOM 1433 C CA . ARG A 1 191 ? -14.421 -9.959 -6.624 1.00 56.22 191 ARG A CA 1
ATOM 1434 C C . ARG A 1 191 ? -14.402 -10.287 -5.113 1.00 56.22 191 ARG A C 1
ATOM 1436 O O . ARG A 1 191 ? -14.465 -11.452 -4.731 1.00 56.22 191 ARG A O 1
ATOM 1443 N N . GLY A 1 192 ? -14.275 -9.287 -4.239 1.00 66.88 192 GLY A N 1
ATOM 1444 C CA . GLY A 1 192 ? -14.209 -9.472 -2.790 1.00 66.88 192 GLY A CA 1
ATOM 1445 C C . GLY A 1 192 ? -12.917 -10.150 -2.320 1.00 66.88 192 GLY A C 1
ATOM 1446 O O . GLY A 1 192 ? -12.967 -10.980 -1.413 1.00 66.88 192 GLY A O 1
ATOM 1447 N N . TRP A 1 193 ? -11.772 -9.841 -2.936 1.00 80.69 193 TRP A N 1
ATOM 1448 C CA . TRP A 1 193 ? -10.472 -10.438 -2.599 1.00 80.69 193 TRP A CA 1
ATOM 1449 C C . TRP A 1 193 ? -9.530 -9.449 -1.927 1.00 80.69 193 TRP A C 1
ATOM 1451 O O . TRP A 1 193 ? -9.470 -8.285 -2.318 1.00 80.69 193 TRP A O 1
ATOM 1461 N N . ASP A 1 194 ? -8.753 -9.954 -0.972 1.00 87.69 194 ASP A N 1
ATOM 1462 C CA . ASP A 1 194 ? -7.572 -9.256 -0.479 1.00 87.69 194 ASP A CA 1
ATOM 1463 C C . ASP A 1 194 ? -6.425 -9.515 -1.459 1.00 87.69 194 ASP A C 1
ATOM 1465 O O . ASP A 1 194 ? -6.113 -10.660 -1.798 1.00 87.69 194 ASP A O 1
ATOM 1469 N N . LEU A 1 195 ? -5.823 -8.440 -1.957 1.00 92.38 195 LEU A N 1
ATOM 1470 C CA . LEU A 1 195 ? -4.784 -8.483 -2.978 1.00 92.38 195 LEU A CA 1
ATOM 1471 C C . LEU A 1 195 ? -3.474 -7.975 -2.390 1.00 92.38 195 LEU A C 1
ATOM 1473 O O . LEU A 1 195 ? -3.439 -6.960 -1.700 1.00 92.38 195 LEU A O 1
ATOM 1477 N N . THR A 1 196 ? -2.371 -8.643 -2.700 1.00 95.25 196 THR A N 1
ATOM 1478 C CA . THR A 1 196 ? -1.037 -8.106 -2.430 1.00 95.25 196 THR A CA 1
ATOM 1479 C C . THR A 1 196 ? -0.617 -7.242 -3.609 1.00 95.25 196 THR A C 1
ATOM 1481 O O . THR A 1 196 ? -0.595 -7.708 -4.749 1.00 95.25 196 THR A O 1
ATOM 1484 N N . VAL A 1 197 ? -0.281 -5.983 -3.343 1.00 96.88 197 VAL A N 1
ATOM 1485 C CA . VAL A 1 197 ? 0.159 -5.034 -4.364 1.00 96.88 197 VAL A CA 1
ATOM 1486 C C . VAL A 1 197 ? 1.628 -4.722 -4.146 1.00 96.88 197 VAL A C 1
ATOM 1488 O O . VAL A 1 197 ? 2.013 -4.216 -3.093 1.00 96.88 197 VAL A O 1
ATOM 1491 N N . TYR A 1 198 ? 2.432 -4.984 -5.171 1.00 98.25 198 TYR A N 1
ATOM 1492 C CA . TYR A 1 198 ? 3.812 -4.523 -5.260 1.00 98.25 198 TYR A CA 1
ATOM 1493 C C . TYR A 1 198 ? 3.856 -3.294 -6.158 1.00 98.25 198 TYR A C 1
ATOM 1495 O O . TYR A 1 198 ? 3.211 -3.281 -7.201 1.00 98.25 198 TYR A O 1
ATOM 1503 N N . THR A 1 199 ? 4.596 -2.259 -5.783 1.00 98.00 199 THR A N 1
ATOM 1504 C CA . THR A 1 199 ? 4.853 -1.091 -6.638 1.00 98.00 199 THR A CA 1
ATOM 1505 C C . THR A 1 199 ? 6.346 -0.865 -6.706 1.00 98.00 199 THR A C 1
ATOM 1507 O O . THR A 1 199 ? 6.999 -0.903 -5.674 1.00 98.00 199 THR A O 1
ATOM 1510 N N . GLY A 1 200 ? 6.893 -0.580 -7.876 1.00 96.81 200 GLY A N 1
ATOM 1511 C CA . GLY A 1 200 ? 8.306 -0.258 -7.989 1.00 96.81 200 GLY A CA 1
ATOM 1512 C C . GLY A 1 200 ? 8.630 0.486 -9.266 1.00 96.81 200 GLY A C 1
ATOM 1513 O O . GLY A 1 200 ? 7.749 0.992 -9.967 1.00 96.81 200 GLY A O 1
ATOM 1514 N N . VAL A 1 201 ? 9.924 0.562 -9.541 1.00 95.25 201 VAL A N 1
ATOM 1515 C CA . VAL A 1 201 ? 10.475 1.269 -10.695 1.00 95.25 201 VAL A CA 1
ATOM 1516 C C . VAL A 1 201 ? 11.441 0.390 -11.481 1.00 95.25 201 VAL A C 1
ATOM 1518 O O . VAL A 1 201 ? 11.931 -0.623 -10.971 1.00 95.25 201 VAL A O 1
ATOM 1521 N N . HIS A 1 202 ? 11.700 0.751 -12.736 1.00 95.62 202 HIS A N 1
ATOM 1522 C CA . HIS A 1 202 ? 12.674 0.073 -13.585 1.00 95.62 202 HIS A CA 1
ATOM 1523 C C . HIS A 1 202 ? 13.341 1.043 -14.574 1.00 95.62 202 HIS A C 1
ATOM 1525 O O . HIS A 1 202 ? 12.661 1.817 -15.248 1.00 95.62 202 HIS A O 1
ATOM 1531 N N . GLY A 1 203 ? 14.671 0.954 -14.689 1.00 94.75 203 GLY A N 1
ATOM 1532 C CA . GLY A 1 203 ? 15.494 1.799 -15.564 1.00 94.75 203 GLY A CA 1
ATOM 1533 C C . GLY A 1 203 ? 15.567 3.269 -15.132 1.00 94.75 203 GLY A C 1
ATOM 1534 O O . GLY A 1 203 ? 14.899 3.681 -14.186 1.00 94.75 203 GLY A O 1
ATOM 1535 N N . VAL A 1 204 ? 16.364 4.058 -15.855 1.00 95.12 204 VAL A N 1
ATOM 1536 C CA . VAL A 1 204 ? 16.491 5.515 -15.679 1.00 95.12 204 VAL A CA 1
ATOM 1537 C C . VAL A 1 204 ? 15.915 6.205 -16.912 1.00 95.12 204 VAL A C 1
ATOM 1539 O O . VAL A 1 204 ? 16.150 5.759 -18.034 1.00 95.12 204 VAL A O 1
ATOM 1542 N N . SER A 1 205 ? 15.079 7.219 -16.704 1.00 95.12 205 SER A N 1
ATOM 1543 C CA . SER A 1 205 ? 14.486 7.996 -17.791 1.00 95.12 205 SER A CA 1
ATOM 1544 C C . SER A 1 205 ? 15.551 8.876 -18.432 1.00 95.12 205 SER A C 1
ATOM 1546 O O . SER A 1 205 ? 16.454 9.353 -17.743 1.00 95.12 205 SER A O 1
ATOM 1548 N N . THR A 1 206 ? 15.425 9.111 -19.734 1.00 94.19 206 THR A N 1
ATOM 1549 C CA . THR A 1 206 ? 16.377 9.918 -20.497 1.00 94.19 206 THR A CA 1
ATOM 1550 C C . THR A 1 206 ? 15.681 11.035 -21.252 1.00 94.19 206 THR A C 1
ATOM 1552 O O . THR A 1 206 ? 14.594 10.824 -21.798 1.00 94.19 206 THR A O 1
ATOM 1555 N N . LEU A 1 207 ? 16.346 12.182 -21.375 1.00 92.69 207 LEU A N 1
ATOM 1556 C CA . LEU A 1 207 ? 15.969 13.246 -22.308 1.00 92.69 207 LEU A CA 1
ATOM 1557 C C . LEU A 1 207 ? 17.129 13.561 -23.256 1.00 92.69 207 LEU A C 1
ATOM 1559 O O . LEU A 1 207 ? 18.282 13.330 -22.887 1.00 92.69 207 LEU A O 1
ATOM 1563 N N . PRO A 1 208 ? 16.847 14.042 -24.478 1.00 92.69 208 PRO A N 1
ATOM 1564 C CA . PRO A 1 208 ? 17.897 14.453 -25.398 1.00 92.69 208 PRO A CA 1
ATOM 1565 C C . PRO A 1 208 ? 18.678 15.634 -24.815 1.00 92.69 208 PRO A C 1
ATOM 1567 O O . PRO A 1 208 ? 18.085 16.596 -24.325 1.00 92.69 208 PRO A O 1
ATOM 1570 N N . HIS A 1 209 ? 20.004 15.564 -24.886 1.00 93.44 209 HIS A N 1
ATOM 1571 C CA . HIS A 1 209 ? 20.877 16.684 -24.572 1.00 93.44 209 HIS A CA 1
ATOM 1572 C C . HIS A 1 209 ? 20.613 17.844 -25.542 1.00 93.44 209 HIS A C 1
ATOM 1574 O O . HIS A 1 209 ? 20.384 17.632 -26.734 1.00 93.44 209 HIS A O 1
ATOM 1580 N N . GLU A 1 210 ? 20.667 19.077 -25.042 1.00 92.12 210 GLU A N 1
ATOM 1581 C CA . GLU A 1 210 ? 20.267 20.269 -25.800 1.00 92.12 210 GLU A CA 1
ATOM 1582 C C . GLU A 1 210 ? 21.129 20.544 -27.043 1.00 92.12 210 GLU A C 1
ATOM 1584 O O . GLU A 1 210 ? 20.633 21.099 -28.020 1.00 92.12 210 GLU A O 1
ATOM 1589 N N . SER A 1 211 ? 22.408 20.156 -27.025 1.00 94.12 211 SER A N 1
ATOM 1590 C CA . SER A 1 211 ? 23.365 20.530 -28.075 1.00 94.12 211 SER A CA 1
ATOM 1591 C C . SER A 1 211 ? 23.482 19.530 -29.226 1.00 94.12 211 SER A C 1
ATOM 1593 O O . SER A 1 211 ? 23.759 19.924 -30.354 1.00 94.12 211 SER A O 1
ATOM 1595 N N . ASP A 1 212 ? 23.333 18.237 -28.957 1.00 95.25 212 ASP A N 1
ATOM 1596 C CA . ASP A 1 212 ? 23.637 17.147 -29.897 1.00 95.25 212 ASP A CA 1
ATOM 1597 C C . ASP A 1 212 ? 22.585 16.024 -29.874 1.00 95.25 212 ASP A C 1
ATOM 1599 O O . ASP A 1 212 ? 22.684 15.063 -30.636 1.00 95.25 212 ASP A O 1
ATOM 1603 N N . GLY A 1 213 ? 21.555 16.145 -29.030 1.00 92.62 213 GLY A N 1
ATOM 1604 C CA . GLY A 1 213 ? 20.408 15.244 -29.002 1.00 92.62 213 GLY A CA 1
ATOM 1605 C C . GLY A 1 213 ? 20.690 13.844 -28.458 1.00 92.62 213 GLY A C 1
ATOM 1606 O O . GLY A 1 213 ? 19.792 12.999 -28.507 1.00 92.62 213 GLY A O 1
ATOM 1607 N N . HIS A 1 214 ? 21.891 13.563 -27.938 1.00 94.12 214 HIS A N 1
ATOM 1608 C CA . HIS A 1 214 ? 22.170 12.252 -27.351 1.00 94.12 214 HIS A CA 1
ATOM 1609 C C . HIS A 1 214 ? 21.344 12.044 -26.064 1.00 94.12 214 HIS A C 1
ATOM 1611 O O . HIS A 1 214 ? 21.064 13.013 -25.358 1.00 94.12 214 HIS A O 1
ATOM 1617 N N . PRO A 1 215 ? 20.924 10.812 -25.725 1.00 92.56 215 PRO A N 1
ATOM 1618 C CA . PRO A 1 215 ? 20.145 10.569 -24.511 1.00 92.56 215 PRO A CA 1
ATOM 1619 C C . PRO A 1 215 ? 20.966 10.800 -23.236 1.00 92.56 215 PRO A C 1
ATOM 1621 O O . PRO A 1 215 ? 22.069 10.271 -23.108 1.00 92.56 215 PRO A O 1
ATOM 1624 N N . VAL A 1 216 ? 20.394 11.522 -22.271 1.00 94.25 216 VAL A N 1
ATOM 1625 C CA . VAL A 1 216 ? 21.000 11.803 -20.961 1.00 94.25 216 VAL A CA 1
ATOM 1626 C C . VAL A 1 216 ? 20.115 11.271 -19.849 1.00 94.25 216 VAL A C 1
ATOM 1628 O O . VAL A 1 216 ? 18.936 11.621 -19.778 1.00 94.25 216 VAL A O 1
ATOM 1631 N N . ASP A 1 217 ? 20.697 10.474 -18.957 1.00 95.12 217 ASP A N 1
ATOM 1632 C CA . ASP A 1 217 ? 20.028 9.952 -17.767 1.00 95.12 217 ASP A CA 1
ATOM 1633 C C . ASP A 1 217 ? 19.602 11.073 -16.807 1.00 95.12 217 ASP A C 1
ATOM 1635 O O . ASP A 1 217 ? 20.387 11.952 -16.436 1.00 95.12 217 ASP A O 1
ATOM 1639 N N . LEU A 1 218 ? 18.356 11.000 -16.344 1.00 94.31 218 LEU A N 1
ATOM 1640 C CA . LEU A 1 218 ? 17.773 11.962 -15.420 1.00 94.31 218 LEU A CA 1
ATOM 1641 C C . LEU A 1 218 ? 17.967 11.554 -13.953 1.00 94.31 218 LEU A C 1
ATOM 1643 O O . LEU A 1 218 ? 17.600 10.455 -13.530 1.00 94.31 218 LEU A O 1
ATOM 1647 N N . TYR A 1 219 ? 18.455 12.497 -13.146 1.00 94.00 219 TYR A N 1
ATOM 1648 C CA . TYR A 1 219 ? 18.640 12.359 -11.699 1.00 94.00 219 TYR A CA 1
ATOM 1649 C C . TYR A 1 219 ? 18.128 13.604 -10.978 1.00 94.00 219 TYR A C 1
ATOM 1651 O O . TYR A 1 219 ? 18.320 14.718 -11.461 1.00 94.00 219 TYR A O 1
ATOM 1659 N N . LEU A 1 220 ? 17.527 13.429 -9.799 1.00 91.69 220 LEU A N 1
ATOM 1660 C CA . LEU A 1 220 ? 17.087 14.562 -8.972 1.00 91.69 220 LEU A CA 1
ATOM 1661 C C . LEU A 1 220 ? 18.233 15.193 -8.170 1.00 91.69 220 LEU A C 1
ATOM 1663 O O . LEU A 1 220 ? 18.097 16.310 -7.679 1.00 91.69 220 LEU A O 1
ATOM 1667 N N . TYR A 1 221 ? 19.362 14.493 -8.033 1.00 89.88 221 TYR A N 1
ATOM 1668 C CA . TYR A 1 221 ? 20.564 15.018 -7.398 1.00 89.88 221 TYR A CA 1
ATOM 1669 C C . TYR A 1 221 ? 21.798 14.811 -8.276 1.00 89.88 221 TYR A C 1
ATOM 1671 O O . TYR A 1 221 ? 22.127 13.685 -8.663 1.00 89.88 221 TYR A O 1
ATOM 1679 N N . VAL A 1 222 ? 22.507 15.911 -8.541 1.00 89.06 222 VAL A N 1
ATOM 1680 C CA . VAL A 1 222 ? 23.724 15.958 -9.353 1.00 89.06 222 VAL A CA 1
ATOM 1681 C C . VAL A 1 222 ? 24.739 16.877 -8.674 1.00 89.06 222 VAL A C 1
ATOM 1683 O O . VAL A 1 222 ? 24.456 18.048 -8.439 1.00 89.06 222 VAL A O 1
ATOM 1686 N N . SER A 1 223 ? 25.930 16.357 -8.368 1.00 90.69 223 SER A N 1
ATOM 1687 C CA . SER A 1 223 ? 27.052 17.142 -7.834 1.00 90.69 223 SER A CA 1
ATOM 1688 C C . SER A 1 223 ? 28.369 16.633 -8.420 1.00 90.69 223 SER A C 1
ATOM 1690 O O . SER A 1 223 ? 28.854 15.561 -8.057 1.00 90.69 223 SER A O 1
ATOM 1692 N N . GLY A 1 224 ? 28.927 17.357 -9.395 1.00 89.56 224 GLY A N 1
ATOM 1693 C CA . GLY A 1 224 ? 30.095 16.899 -10.154 1.00 89.56 224 GLY A CA 1
ATOM 1694 C C . GLY A 1 224 ? 29.818 15.569 -10.864 1.00 89.56 224 GLY A C 1
ATOM 1695 O O . GLY A 1 224 ? 28.932 15.496 -11.714 1.00 89.56 224 GLY A O 1
ATOM 1696 N N . ALA A 1 225 ? 30.546 14.508 -10.501 1.00 87.25 225 ALA A N 1
ATOM 1697 C CA . ALA A 1 225 ? 30.312 13.139 -10.984 1.00 87.25 225 ALA A CA 1
ATOM 1698 C C . ALA A 1 225 ? 29.294 12.349 -10.137 1.00 87.25 225 ALA A C 1
ATOM 1700 O O . ALA A 1 225 ? 28.802 11.311 -10.576 1.00 87.25 225 ALA A O 1
ATOM 1701 N N . ALA A 1 226 ? 28.948 12.825 -8.937 1.00 86.56 226 ALA A N 1
ATOM 1702 C CA . ALA A 1 226 ? 27.975 12.158 -8.084 1.00 86.56 226 ALA A CA 1
ATOM 1703 C C . ALA A 1 226 ? 26.561 12.302 -8.664 1.00 86.56 226 ALA A C 1
ATOM 1705 O O . ALA A 1 226 ? 26.171 13.368 -9.158 1.00 86.56 226 ALA A O 1
ATOM 1706 N N . ARG A 1 227 ? 25.800 11.210 -8.603 1.00 88.56 227 ARG A N 1
ATOM 1707 C CA . ARG A 1 227 ? 24.404 11.112 -9.039 1.00 88.56 227 ARG A CA 1
ATOM 1708 C C . ARG A 1 227 ? 23.596 10.432 -7.939 1.00 88.56 227 ARG A C 1
ATOM 1710 O O . ARG A 1 227 ? 24.062 9.452 -7.362 1.00 88.56 227 ARG A O 1
ATOM 1717 N N . GLY A 1 228 ? 22.399 10.934 -7.654 1.00 86.50 228 GLY A N 1
ATOM 1718 C CA . GLY A 1 228 ? 21.488 10.354 -6.666 1.00 86.50 228 GLY A CA 1
ATOM 1719 C C . GLY A 1 228 ? 20.033 10.499 -7.095 1.00 86.50 228 GLY A C 1
ATOM 1720 O O . GLY A 1 228 ? 19.706 11.415 -7.850 1.00 86.50 228 GLY A O 1
ATOM 1721 N N . MET A 1 229 ? 19.171 9.597 -6.612 1.00 89.62 229 MET A N 1
ATOM 1722 C CA . MET A 1 229 ? 17.732 9.591 -6.909 1.00 89.62 229 MET A CA 1
ATOM 1723 C C . MET A 1 229 ? 17.452 9.574 -8.426 1.00 89.62 229 MET A C 1
ATOM 1725 O O . MET A 1 229 ? 17.013 10.585 -8.986 1.00 89.62 229 MET A O 1
ATOM 1729 N N . PRO A 1 230 ? 17.750 8.455 -9.116 1.00 94.44 230 PRO A N 1
ATOM 1730 C CA . PRO A 1 230 ? 17.448 8.322 -10.538 1.00 94.44 230 PRO A CA 1
ATOM 1731 C C . PRO A 1 230 ? 15.949 8.500 -10.793 1.00 94.44 230 PRO A C 1
ATOM 1733 O O . PRO A 1 230 ? 15.118 7.915 -10.094 1.00 94.44 230 PRO A O 1
ATOM 1736 N N . VAL A 1 231 ? 15.604 9.275 -11.821 1.00 95.06 231 VAL A N 1
ATOM 1737 C CA . VAL A 1 231 ? 14.220 9.388 -12.289 1.00 95.06 231 VAL A CA 1
ATOM 1738 C C . VAL A 1 231 ? 13.893 8.105 -13.050 1.00 95.06 231 VAL A C 1
ATOM 1740 O O . VAL A 1 231 ? 14.599 7.771 -14.001 1.00 95.06 231 VAL A O 1
ATOM 1743 N N . PRO A 1 232 ? 12.857 7.350 -12.660 1.00 95.56 232 PRO A N 1
ATOM 1744 C CA . PRO A 1 232 ? 12.628 6.033 -13.230 1.00 95.56 232 PRO A CA 1
ATOM 1745 C C . PRO A 1 232 ? 12.161 6.131 -14.680 1.00 95.56 232 PRO A C 1
ATOM 1747 O O . PRO A 1 232 ? 11.359 7.004 -14.995 1.00 95.56 232 PRO A O 1
ATOM 1750 N N . ARG A 1 233 ? 12.612 5.223 -15.552 1.00 95.69 233 ARG A N 1
ATOM 1751 C CA . ARG A 1 233 ? 12.081 5.113 -16.926 1.00 95.69 233 ARG A CA 1
ATOM 1752 C C . ARG A 1 233 ? 10.657 4.570 -16.922 1.00 95.69 233 ARG A C 1
ATOM 1754 O O . ARG A 1 233 ? 9.774 5.101 -17.588 1.00 95.69 233 ARG A O 1
ATOM 1761 N N . LEU A 1 234 ? 10.448 3.512 -16.143 1.00 96.62 234 LEU A N 1
ATOM 1762 C CA . LEU A 1 234 ? 9.172 2.835 -15.971 1.00 96.62 234 LEU A CA 1
ATOM 1763 C C . LEU A 1 234 ? 8.785 2.836 -14.497 1.00 96.62 234 LEU A C 1
ATOM 1765 O O . LEU A 1 234 ? 9.607 2.546 -13.623 1.00 96.62 234 LEU A O 1
ATOM 1769 N N . THR A 1 235 ? 7.509 3.078 -14.236 1.00 96.50 235 THR A N 1
ATOM 1770 C CA . THR A 1 235 ? 6.876 2.726 -12.963 1.00 96.50 235 THR A CA 1
ATOM 1771 C C . THR A 1 235 ? 6.015 1.493 -13.184 1.00 96.50 235 THR A C 1
ATOM 1773 O O . THR A 1 235 ? 5.469 1.297 -14.270 1.00 96.50 235 THR A O 1
ATOM 1776 N N . TRP A 1 236 ? 5.921 0.622 -12.187 1.00 97.69 236 TRP A N 1
ATOM 1777 C CA . TRP A 1 236 ? 5.155 -0.610 -12.318 1.00 97.69 236 TRP A CA 1
ATOM 1778 C C . TRP A 1 236 ? 4.400 -0.948 -11.040 1.00 97.69 236 TRP A C 1
ATOM 1780 O O . TRP A 1 236 ? 4.816 -0.611 -9.929 1.00 97.69 236 TRP A O 1
ATOM 1790 N N . LYS A 1 237 ? 3.281 -1.652 -11.207 1.00 97.69 237 LYS A N 1
ATOM 1791 C CA . LYS A 1 237 ? 2.493 -2.255 -10.135 1.00 97.69 237 LYS A CA 1
ATOM 1792 C C . LYS A 1 237 ? 2.206 -3.708 -10.469 1.00 97.69 237 LYS A C 1
ATOM 1794 O O . LYS A 1 237 ? 1.705 -3.987 -11.548 1.00 97.69 237 LYS A O 1
ATOM 1799 N N . VAL A 1 238 ? 2.462 -4.624 -9.543 1.00 98.19 238 VAL A N 1
ATOM 1800 C CA . VAL A 1 238 ? 1.994 -6.010 -9.649 1.00 98.19 238 VAL A CA 1
ATOM 1801 C C . VAL A 1 238 ? 0.867 -6.224 -8.663 1.00 98.19 238 VAL A C 1
ATOM 1803 O O . VAL A 1 238 ? 1.062 -6.079 -7.457 1.00 98.19 238 VAL A O 1
ATOM 1806 N N . VAL A 1 239 ? -0.306 -6.569 -9.185 1.00 96.31 239 VAL A N 1
ATOM 1807 C CA . VAL A 1 239 ? -1.478 -6.938 -8.392 1.00 96.31 239 VAL A CA 1
ATOM 1808 C C . VAL A 1 239 ? -1.532 -8.457 -8.347 1.00 96.31 239 VAL A C 1
ATOM 1810 O O . VAL A 1 239 ? -1.599 -9.100 -9.393 1.00 96.31 239 VAL A O 1
ATOM 1813 N N . HIS A 1 240 ? -1.464 -9.029 -7.149 1.00 95.88 240 HIS A N 1
ATOM 1814 C CA . HIS A 1 240 ? -1.352 -10.466 -6.931 1.00 95.88 240 HIS A CA 1
ATOM 1815 C C . HIS A 1 240 ? -2.423 -10.952 -5.951 1.00 95.88 240 HIS A C 1
ATOM 1817 O O . HIS A 1 240 ? -2.541 -10.438 -4.840 1.00 95.88 240 HIS A O 1
ATOM 1823 N N . ASN A 1 241 ? -3.184 -11.969 -6.347 1.00 94.50 241 ASN A N 1
ATOM 1824 C CA . ASN A 1 241 ? -4.034 -12.741 -5.453 1.00 94.50 241 ASN A CA 1
ATOM 1825 C C . ASN A 1 241 ? -3.253 -13.981 -4.974 1.00 94.50 241 ASN A C 1
ATOM 1827 O O . ASN A 1 241 ? -3.128 -14.935 -5.745 1.00 94.50 241 ASN A O 1
ATOM 1831 N N . PRO A 1 242 ? -2.766 -14.009 -3.720 1.00 91.44 242 PRO A N 1
ATOM 1832 C CA . PRO A 1 242 ? -1.957 -15.120 -3.221 1.00 91.44 242 PRO A CA 1
ATOM 1833 C C . PRO A 1 242 ? -2.739 -16.431 -3.067 1.00 91.44 242 PRO A C 1
ATOM 1835 O O . PRO A 1 242 ? -2.135 -17.497 -3.100 1.00 91.44 242 PRO A O 1
ATOM 1838 N N . LEU A 1 243 ? -4.070 -16.380 -2.924 1.00 91.25 243 LEU A N 1
ATOM 1839 C CA . LEU A 1 243 ? -4.901 -17.578 -2.757 1.00 91.25 243 LEU A CA 1
ATOM 1840 C C . LEU A 1 243 ? -5.069 -18.336 -4.073 1.00 91.25 243 LEU A C 1
ATOM 1842 O O . LEU A 1 243 ? -4.975 -19.558 -4.117 1.00 91.25 243 LEU A O 1
ATOM 1846 N N . THR A 1 244 ? -5.324 -17.603 -5.156 1.00 93.56 244 THR A N 1
ATOM 1847 C CA . THR A 1 244 ? -5.518 -18.190 -6.491 1.00 93.56 244 THR A CA 1
ATOM 1848 C C . THR A 1 244 ? -4.234 -18.218 -7.310 1.00 93.56 244 THR A C 1
ATOM 1850 O O . THR A 1 244 ? -4.210 -18.831 -8.376 1.00 93.56 244 THR A O 1
ATOM 1853 N N . ARG A 1 245 ? -3.167 -17.561 -6.835 1.00 96.19 245 ARG A N 1
ATOM 1854 C CA . ARG A 1 245 ? -1.902 -17.353 -7.560 1.00 96.19 245 ARG A CA 1
ATOM 1855 C C . ARG A 1 245 ? -2.102 -16.649 -8.902 1.00 96.19 245 ARG A C 1
ATOM 1857 O O . ARG A 1 245 ? -1.377 -16.896 -9.868 1.00 96.19 245 ARG A O 1
ATOM 1864 N N . ALA A 1 246 ? -3.129 -15.807 -8.970 1.00 95.44 246 ALA A N 1
ATOM 1865 C CA . ALA A 1 246 ? -3.433 -14.984 -10.127 1.00 95.44 246 ALA A CA 1
ATOM 1866 C C . ALA A 1 246 ? -2.746 -13.627 -9.984 1.00 95.44 246 ALA A C 1
ATOM 1868 O O . ALA A 1 246 ? -2.807 -13.011 -8.919 1.00 95.44 246 ALA A O 1
ATOM 1869 N N . GLY A 1 247 ? -2.113 -13.129 -11.041 1.00 96.50 247 GLY A N 1
ATOM 1870 C CA . GLY A 1 247 ? -1.449 -11.833 -10.991 1.00 96.50 247 GLY A CA 1
ATOM 1871 C C . GLY A 1 247 ? -1.323 -11.151 -12.342 1.00 96.50 247 GLY A C 1
ATOM 1872 O O . GLY A 1 247 ? -1.395 -11.783 -13.394 1.00 96.50 247 GLY A O 1
ATOM 1873 N N . VAL A 1 248 ? -1.122 -9.840 -12.304 1.00 97.69 248 VAL A N 1
ATOM 1874 C CA . VAL A 1 248 ? -0.819 -9.025 -13.483 1.00 97.69 248 VAL A CA 1
ATOM 1875 C C . VAL A 1 248 ? 0.146 -7.909 -13.107 1.00 97.69 248 VAL A C 1
ATOM 1877 O O . VAL A 1 248 ? 0.069 -7.374 -11.999 1.00 97.69 248 VAL A O 1
ATOM 1880 N N . ALA A 1 249 ? 1.047 -7.555 -14.020 1.00 98.19 249 ALA A N 1
ATOM 1881 C CA . ALA A 1 249 ? 1.862 -6.354 -13.904 1.00 98.19 249 ALA A CA 1
ATOM 1882 C C . ALA A 1 249 ? 1.276 -5.247 -14.788 1.00 98.19 249 ALA A C 1
ATOM 1884 O O . ALA A 1 249 ? 1.011 -5.479 -15.961 1.00 98.19 249 ALA A O 1
ATOM 1885 N N . ILE A 1 250 ? 1.096 -4.052 -14.237 1.00 97.31 250 ILE A N 1
ATOM 1886 C CA . ILE A 1 250 ? 0.717 -2.829 -14.949 1.00 97.31 250 ILE A CA 1
ATOM 1887 C C . ILE A 1 250 ? 1.943 -1.924 -14.961 1.00 97.31 250 ILE A C 1
ATOM 1889 O O . ILE A 1 250 ? 2.530 -1.671 -13.908 1.00 97.31 250 ILE A O 1
ATOM 1893 N N . ILE A 1 251 ? 2.346 -1.471 -16.140 1.00 97.06 251 ILE A N 1
ATOM 1894 C CA . ILE A 1 251 ? 3.543 -0.664 -16.353 1.00 97.06 251 ILE A CA 1
ATOM 1895 C C . ILE A 1 251 ? 3.111 0.671 -16.947 1.00 97.06 251 ILE A C 1
ATOM 1897 O O . ILE A 1 251 ? 2.274 0.706 -17.849 1.00 97.06 251 ILE A O 1
ATOM 1901 N N . THR A 1 252 ? 3.716 1.752 -16.469 1.00 95.31 252 THR A N 1
ATOM 1902 C CA . THR A 1 252 ? 3.513 3.109 -16.971 1.00 95.31 252 THR A CA 1
ATOM 1903 C C . THR A 1 252 ? 4.858 3.725 -17.331 1.00 95.31 252 THR A C 1
ATOM 1905 O O . THR A 1 252 ? 5.800 3.711 -16.530 1.00 95.31 252 THR A O 1
ATOM 1908 N N . VAL A 1 253 ? 4.936 4.279 -18.539 1.00 95.50 253 VAL A N 1
ATOM 1909 C CA . VAL A 1 253 ? 6.112 4.997 -19.039 1.00 95.50 253 VAL A CA 1
ATOM 1910 C C . VAL A 1 253 ? 6.190 6.356 -18.356 1.00 95.50 253 VAL A C 1
ATOM 1912 O O . VAL A 1 253 ? 5.237 7.132 -18.388 1.00 95.50 253 VAL A O 1
ATOM 1915 N N . ASN A 1 254 ? 7.328 6.650 -17.732 1.00 94.25 254 ASN A N 1
ATOM 1916 C CA . ASN A 1 254 ? 7.562 7.897 -17.010 1.00 94.25 254 ASN A CA 1
ATOM 1917 C C . ASN A 1 254 ? 8.362 8.884 -17.875 1.00 94.25 254 ASN A C 1
ATOM 1919 O O . ASN A 1 254 ? 9.477 9.299 -17.543 1.00 94.25 254 ASN A O 1
ATOM 1923 N N . ASN A 1 255 ? 7.793 9.222 -19.031 1.00 90.81 255 ASN A N 1
ATOM 1924 C CA . ASN A 1 255 ? 8.304 10.277 -19.894 1.00 90.81 255 ASN A CA 1
ATOM 1925 C C . ASN A 1 255 ? 7.135 10.966 -20.626 1.00 90.81 255 ASN A C 1
ATOM 1927 O O . ASN A 1 255 ? 6.551 10.362 -21.526 1.00 90.81 255 ASN A O 1
ATOM 1931 N N . PRO A 1 256 ? 6.785 12.214 -20.263 1.00 86.44 256 PRO A N 1
ATOM 1932 C CA . PRO A 1 256 ? 5.652 12.923 -20.859 1.00 86.44 256 PRO A CA 1
ATOM 1933 C C . PRO A 1 256 ? 5.916 13.424 -22.289 1.00 86.44 256 PRO A C 1
ATOM 1935 O O . PRO A 1 256 ? 4.987 13.881 -22.946 1.00 86.44 256 PRO A O 1
ATOM 1938 N N . TYR A 1 257 ? 7.159 13.357 -22.777 1.00 86.44 257 TYR A N 1
ATOM 1939 C CA . TYR A 1 257 ? 7.548 13.836 -24.110 1.00 86.44 257 TYR A CA 1
ATOM 1940 C C . TYR A 1 257 ? 7.634 12.718 -25.155 1.00 86.44 257 TYR A C 1
ATOM 1942 O O . TYR A 1 257 ? 7.981 12.964 -26.310 1.00 86.44 257 TYR A O 1
ATOM 1950 N N . VAL A 1 258 ? 7.358 11.474 -24.760 1.00 83.50 258 VAL A N 1
ATOM 1951 C CA . VAL A 1 258 ? 7.396 10.328 -25.668 1.00 83.50 258 VAL A CA 1
ATOM 1952 C C . VAL A 1 258 ? 6.094 10.269 -26.454 1.00 83.50 258 VAL A C 1
ATOM 1954 O O . VAL A 1 258 ? 5.032 10.096 -25.874 1.00 83.50 258 VAL A O 1
ATOM 1957 N N . PHE A 1 259 ? 6.181 10.370 -27.779 1.00 81.38 259 PHE A N 1
ATOM 1958 C CA . PHE A 1 259 ? 5.045 10.137 -28.680 1.00 81.38 259 PHE A CA 1
ATOM 1959 C C . PHE A 1 259 ? 4.965 8.676 -29.150 1.00 81.38 259 PHE A C 1
ATOM 1961 O O . PHE A 1 259 ? 3.873 8.167 -29.385 1.00 81.38 259 PHE A O 1
ATOM 1968 N N . ASP A 1 260 ? 6.113 7.993 -29.237 1.00 86.25 260 ASP A N 1
ATOM 1969 C CA . ASP A 1 260 ? 6.225 6.561 -29.536 1.00 86.25 260 ASP A CA 1
ATOM 1970 C C . ASP A 1 260 ? 6.914 5.825 -28.380 1.00 86.25 260 ASP A C 1
ATOM 1972 O O . ASP A 1 260 ? 8.134 5.881 -28.217 1.00 86.25 260 ASP A O 1
ATOM 1976 N N . ALA A 1 261 ? 6.115 5.118 -27.583 1.00 87.25 261 ALA A N 1
ATOM 1977 C CA . ALA A 1 261 ? 6.580 4.362 -26.425 1.00 87.25 261 ALA A CA 1
ATOM 1978 C C . ALA A 1 261 ? 7.008 2.922 -26.758 1.00 87.25 261 ALA A C 1
ATOM 1980 O O . ALA A 1 261 ? 7.235 2.127 -25.847 1.00 87.25 261 ALA A O 1
ATOM 1981 N N . SER A 1 262 ? 7.134 2.544 -28.036 1.00 87.31 262 SER A N 1
ATOM 1982 C CA . SER A 1 262 ? 7.437 1.156 -28.432 1.00 87.31 262 SER A CA 1
ATOM 1983 C C . SER A 1 262 ? 8.746 0.631 -27.829 1.00 87.31 262 SER A C 1
ATOM 1985 O O . SER A 1 262 ? 8.843 -0.545 -27.489 1.00 87.31 262 SER A O 1
ATOM 1987 N N . LYS A 1 263 ? 9.742 1.506 -27.623 1.00 89.62 263 LYS A N 1
ATOM 1988 C CA . LYS A 1 263 ? 11.031 1.170 -26.979 1.00 89.62 263 LYS A CA 1
ATOM 1989 C C . LYS A 1 263 ? 10.920 0.923 -25.467 1.00 89.62 263 LYS A C 1
ATOM 1991 O O . LYS A 1 263 ? 11.836 0.374 -24.851 1.00 89.62 263 LYS A O 1
ATOM 1996 N N . ASP A 1 264 ? 9.809 1.330 -24.866 1.00 93.38 264 ASP A N 1
ATOM 1997 C CA . ASP A 1 264 ? 9.529 1.203 -23.439 1.00 93.38 264 ASP A CA 1
ATOM 1998 C C . ASP A 1 264 ? 8.632 0.006 -23.109 1.00 93.38 264 ASP A C 1
ATOM 2000 O O . ASP A 1 264 ? 8.411 -0.289 -21.932 1.00 93.38 264 ASP A O 1
ATOM 2004 N N . VAL A 1 265 ? 8.151 -0.717 -24.125 1.00 94.62 265 VAL A N 1
ATOM 2005 C CA . VAL A 1 265 ? 7.357 -1.939 -23.973 1.00 94.62 265 VAL A CA 1
ATOM 2006 C C . VAL A 1 265 ? 8.281 -3.138 -23.750 1.00 94.62 265 VAL A C 1
ATOM 2008 O O . VAL A 1 265 ? 9.024 -3.543 -24.639 1.00 94.62 265 VAL A O 1
ATOM 2011 N N . ILE A 1 266 ? 8.230 -3.724 -22.550 1.00 97.06 266 ILE A N 1
ATOM 2012 C CA . ILE A 1 266 ? 9.134 -4.816 -22.129 1.00 97.06 266 ILE A CA 1
ATOM 2013 C C . ILE A 1 266 ? 8.480 -6.209 -22.138 1.00 97.06 266 ILE A C 1
ATOM 2015 O O . ILE A 1 266 ? 9.071 -7.176 -21.662 1.00 97.06 266 ILE A O 1
ATOM 2019 N N . CYS A 1 267 ? 7.239 -6.327 -22.606 1.00 96.94 267 CYS A N 1
ATOM 2020 C CA . CYS A 1 267 ? 6.469 -7.572 -22.608 1.00 96.94 267 CYS A CA 1
ATOM 2021 C C . CYS A 1 267 ? 5.330 -7.507 -23.632 1.00 96.94 267 CYS A C 1
ATOM 2023 O O . CYS A 1 267 ? 5.019 -6.438 -24.162 1.00 96.94 267 CYS A O 1
ATOM 2025 N N . THR A 1 268 ? 4.639 -8.624 -23.842 1.00 96.69 268 THR A N 1
ATOM 2026 C CA . THR A 1 268 ? 3.393 -8.625 -24.614 1.00 96.69 268 THR A CA 1
ATOM 2027 C C . THR A 1 268 ? 2.286 -7.899 -23.845 1.00 96.69 268 THR A C 1
ATOM 2029 O O . THR A 1 268 ? 1.988 -8.262 -22.705 1.00 96.69 268 THR A O 1
ATOM 2032 N N . ASN A 1 269 ? 1.642 -6.900 -24.465 1.00 95.81 269 ASN A N 1
ATOM 2033 C CA . ASN A 1 269 ? 0.526 -6.184 -23.842 1.00 95.81 269 ASN A CA 1
ATOM 2034 C C . ASN A 1 269 ? -0.743 -7.053 -23.805 1.00 95.81 269 ASN A C 1
ATOM 2036 O O . ASN A 1 269 ? -1.333 -7.341 -24.845 1.00 95.81 269 ASN A O 1
ATOM 2040 N N . ILE A 1 270 ? -1.183 -7.422 -22.602 1.00 96.06 270 ILE A N 1
ATOM 2041 C CA . ILE A 1 270 ? -2.380 -8.240 -22.354 1.00 96.06 270 ILE A CA 1
ATOM 2042 C C . ILE A 1 270 ? -3.547 -7.450 -21.752 1.00 96.06 270 ILE A C 1
ATOM 2044 O O . ILE A 1 270 ? -4.516 -8.052 -21.297 1.00 96.06 270 ILE A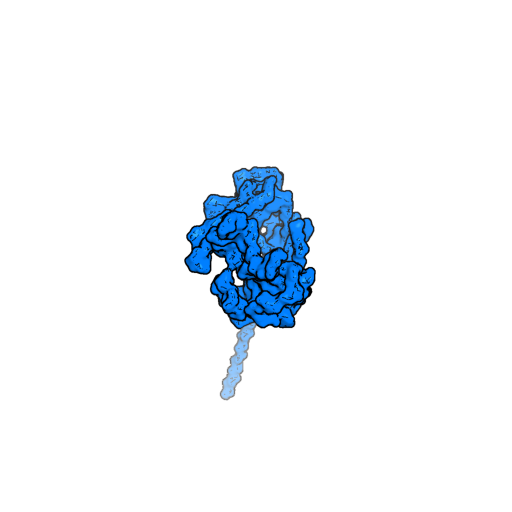 O 1
ATOM 2048 N N . CYS A 1 271 ? -3.484 -6.115 -21.698 1.00 93.25 271 CYS A N 1
ATOM 2049 C CA . CYS A 1 271 ? -4.531 -5.338 -21.029 1.00 93.25 271 CYS A CA 1
ATOM 2050 C C . CYS A 1 271 ? -5.934 -5.553 -21.633 1.00 93.25 271 CYS A C 1
ATOM 2052 O O . CYS A 1 271 ? -6.923 -5.454 -20.914 1.00 93.25 271 CYS A O 1
ATOM 2054 N N . ASN A 1 272 ? -6.041 -5.877 -22.927 1.00 91.31 272 ASN A N 1
ATOM 2055 C CA . ASN A 1 272 ? -7.318 -6.190 -23.583 1.00 91.31 272 ASN A CA 1
ATOM 2056 C C . ASN A 1 272 ? -7.984 -7.480 -23.063 1.00 91.31 272 ASN A C 1
ATOM 2058 O O . ASN A 1 272 ? -9.161 -7.706 -23.329 1.00 91.31 272 ASN A O 1
ATOM 2062 N N . GLN A 1 273 ? -7.253 -8.314 -22.319 1.00 91.38 273 GLN A N 1
ATOM 2063 C CA . GLN A 1 273 ? -7.762 -9.528 -21.674 1.00 91.38 273 GLN A CA 1
ATOM 2064 C C . GLN A 1 273 ? -8.341 -9.245 -20.276 1.00 91.38 273 GLN A C 1
ATOM 2066 O O . GLN A 1 273 ? -8.878 -10.151 -19.640 1.00 91.38 273 GLN A O 1
ATOM 2071 N N . LEU A 1 274 ? -8.220 -8.008 -19.775 1.00 89.69 274 LEU A N 1
ATOM 2072 C CA . LEU A 1 274 ? -8.557 -7.623 -18.405 1.00 89.69 274 LEU A CA 1
ATOM 2073 C C . LEU A 1 274 ? -9.813 -6.749 -18.408 1.00 89.69 274 LEU A C 1
ATOM 2075 O O . LEU A 1 274 ? -9.761 -5.562 -18.722 1.00 89.69 274 LEU A O 1
ATOM 2079 N N . ASN A 1 275 ? -10.952 -7.326 -18.025 1.00 85.81 275 ASN A N 1
ATOM 2080 C CA . ASN A 1 275 ? -12.249 -6.631 -18.041 1.00 85.81 275 ASN A CA 1
ATOM 2081 C C . ASN A 1 275 ? -12.362 -5.473 -17.025 1.00 85.81 275 ASN A C 1
ATOM 2083 O O . ASN A 1 275 ? -13.250 -4.633 -17.149 1.00 85.81 275 ASN A O 1
ATOM 2087 N N . TRP A 1 276 ? -11.479 -5.428 -16.027 1.00 83.12 276 TRP A N 1
ATOM 2088 C CA . TRP A 1 276 ? -11.498 -4.456 -14.935 1.00 83.12 276 TRP A CA 1
ATOM 2089 C C . TRP A 1 276 ? -10.547 -3.271 -15.163 1.00 83.12 276 TRP A C 1
ATOM 2091 O O . TRP A 1 276 ? -10.535 -2.329 -14.370 1.00 83.12 276 TRP A O 1
ATOM 2101 N N . ILE A 1 277 ? -9.756 -3.287 -16.242 1.00 83.19 277 ILE A N 1
ATOM 2102 C CA . ILE A 1 277 ? -8.939 -2.142 -16.651 1.00 83.19 277 ILE A CA 1
ATOM 2103 C C . ILE A 1 277 ? -9.805 -1.185 -17.470 1.00 83.19 277 ILE A C 1
ATOM 2105 O O . ILE A 1 277 ? -10.226 -1.504 -18.578 1.00 83.19 277 ILE A O 1
ATOM 2109 N N . THR A 1 278 ? -10.032 0.013 -16.935 1.00 81.75 278 THR A N 1
ATOM 2110 C CA . THR A 1 278 ? -10.924 1.018 -17.539 1.00 81.75 278 THR A CA 1
ATOM 2111 C C . THR A 1 278 ? -10.211 2.281 -18.020 1.00 81.75 278 THR A C 1
ATOM 2113 O O . THR A 1 278 ? -10.810 3.090 -18.725 1.00 81.75 278 THR A O 1
ATOM 2116 N N . PHE A 1 279 ? -8.939 2.477 -17.657 1.00 80.31 279 PHE A N 1
ATOM 2117 C CA . PHE A 1 279 ? -8.171 3.636 -18.109 1.00 80.31 279 PHE A CA 1
ATOM 2118 C C . PHE A 1 279 ? -7.746 3.488 -19.575 1.00 80.31 279 PHE A C 1
ATOM 2120 O O . PHE A 1 279 ? -7.567 2.379 -20.082 1.00 80.31 279 PHE A O 1
ATOM 2127 N N . GLN A 1 280 ? -7.554 4.621 -20.255 1.00 81.88 280 GLN A N 1
ATOM 2128 C CA . GLN A 1 280 ? -7.061 4.638 -21.630 1.00 81.88 280 GLN A CA 1
ATOM 2129 C C . GLN A 1 280 ? -5.610 4.149 -21.674 1.00 81.88 280 GLN A C 1
ATOM 2131 O O . GLN A 1 280 ? -4.699 4.783 -21.146 1.00 81.88 280 GLN A O 1
ATOM 2136 N N . GLN A 1 281 ? -5.410 2.997 -22.301 1.00 83.50 281 GLN A N 1
ATOM 2137 C CA . GLN A 1 281 ? -4.102 2.373 -22.466 1.00 83.50 281 GLN A CA 1
ATOM 2138 C C . GLN A 1 281 ? -3.393 2.972 -23.678 1.00 83.50 281 GLN A C 1
ATOM 2140 O O . GLN A 1 281 ? -4.037 3.448 -24.613 1.00 83.50 281 GLN A O 1
ATOM 2145 N N . THR A 1 282 ? -2.065 2.888 -23.710 1.00 81.56 282 THR A N 1
ATOM 2146 C CA . THR A 1 282 ? -1.238 3.219 -24.888 1.00 81.56 282 THR A CA 1
ATOM 2147 C C . THR A 1 282 ? -1.357 4.647 -25.461 1.00 81.56 282 THR A C 1
ATOM 2149 O O . THR A 1 282 ? -0.729 4.951 -26.470 1.00 81.56 282 THR A O 1
ATOM 2152 N N . ASN A 1 283 ? -2.107 5.552 -24.822 1.00 83.31 283 ASN A N 1
ATOM 2153 C CA . ASN A 1 283 ? -2.206 6.950 -25.234 1.00 83.31 283 ASN A CA 1
ATOM 2154 C C . ASN A 1 283 ? -1.123 7.774 -24.534 1.00 83.31 283 ASN A C 1
ATOM 2156 O O . ASN A 1 283 ? -1.248 8.128 -23.362 1.00 83.31 283 ASN A O 1
ATOM 2160 N N . ALA A 1 284 ? -0.058 8.097 -25.260 1.00 83.06 284 ALA A N 1
ATOM 2161 C CA . ALA A 1 284 ? 1.072 8.804 -24.678 1.00 83.06 284 ALA A CA 1
ATOM 2162 C C . ALA A 1 284 ? 0.741 10.241 -24.225 1.00 83.06 284 ALA A C 1
ATOM 2164 O O . ALA A 1 284 ? 1.346 10.720 -23.271 1.00 83.06 284 ALA A O 1
ATOM 2165 N N . ALA A 1 285 ? -0.279 10.888 -24.806 1.00 81.44 285 ALA A N 1
ATOM 2166 C CA . ALA A 1 285 ? -0.682 12.251 -24.441 1.00 81.44 285 ALA A CA 1
ATOM 2167 C C . ALA A 1 285 ? -1.276 12.365 -23.023 1.00 81.44 285 ALA A C 1
ATOM 2169 O O . ALA A 1 285 ? -1.288 13.448 -22.444 1.00 81.44 285 ALA A O 1
ATOM 2170 N N . ILE A 1 286 ? -1.773 11.258 -22.465 1.00 82.94 286 ILE A N 1
ATOM 2171 C CA . ILE A 1 286 ? -2.370 11.190 -21.119 1.00 82.94 286 ILE A CA 1
ATOM 2172 C C . ILE A 1 286 ? -1.676 10.153 -20.221 1.00 82.94 286 ILE A C 1
ATOM 2174 O O . ILE A 1 286 ? -2.163 9.850 -19.133 1.00 82.94 286 ILE A O 1
ATOM 2178 N N . GLY A 1 287 ? -0.537 9.620 -20.675 1.00 85.31 287 GLY A N 1
ATOM 2179 C CA . GLY A 1 287 ? 0.247 8.591 -19.996 1.00 85.31 287 GLY A CA 1
ATOM 2180 C C . GLY A 1 287 ? 0.142 7.219 -20.664 1.00 85.31 287 GLY A C 1
ATOM 2181 O O . GLY A 1 287 ? -0.884 6.540 -20.600 1.00 85.31 287 GLY A O 1
ATOM 2182 N N . TYR A 1 288 ? 1.249 6.757 -21.249 1.00 92.12 288 TYR A N 1
ATOM 2183 C CA . TYR A 1 288 ? 1.317 5.433 -21.863 1.00 92.12 288 TYR A CA 1
ATOM 2184 C C . TYR A 1 288 ? 1.429 4.343 -20.790 1.00 92.12 288 TYR A C 1
ATOM 2186 O O . TYR A 1 288 ? 2.429 4.260 -20.073 1.00 92.12 288 TYR A O 1
ATOM 2194 N N . SER A 1 289 ? 0.415 3.481 -20.706 1.00 94.06 289 SER A N 1
ATOM 2195 C CA . SER A 1 289 ? 0.404 2.318 -19.813 1.00 94.06 289 SER A CA 1
ATOM 2196 C C . SER A 1 289 ? -0.015 1.040 -20.540 1.00 94.06 289 SER A C 1
ATOM 2198 O O . SER A 1 289 ? -0.824 1.089 -21.471 1.00 94.06 289 SER A O 1
ATOM 2200 N N . TYR A 1 290 ? 0.533 -0.094 -20.101 1.00 95.50 290 TYR A N 1
ATOM 2201 C CA . TYR A 1 290 ? 0.287 -1.432 -20.648 1.00 95.50 290 TYR A CA 1
ATOM 2202 C C . TYR A 1 290 ? 0.379 -2.509 -19.553 1.00 95.50 290 TYR A C 1
ATOM 2204 O O . TYR A 1 290 ? 0.803 -2.232 -18.429 1.00 95.50 290 TYR A O 1
ATOM 2212 N N . CYS A 1 291 ? -0.034 -3.738 -19.869 1.00 97.12 291 CYS A N 1
ATOM 2213 C CA . CYS A 1 291 ? -0.152 -4.826 -18.900 1.00 97.12 291 CYS A CA 1
ATOM 2214 C C . CYS A 1 291 ? 0.657 -6.030 -19.367 1.00 97.12 291 CYS A C 1
ATOM 2216 O O . CYS A 1 291 ? 0.525 -6.443 -20.514 1.00 97.12 291 CYS A O 1
ATOM 2218 N N . CYS A 1 292 ? 1.432 -6.628 -18.472 1.00 98.00 292 CYS A N 1
ATOM 2219 C CA . CYS A 1 292 ? 2.199 -7.840 -18.727 1.00 98.00 292 CYS A CA 1
ATOM 2220 C C . CYS A 1 292 ? 1.661 -9.010 -17.913 1.00 98.00 292 CYS A C 1
ATOM 2222 O O . CYS A 1 292 ? 1.240 -8.850 -16.759 1.00 98.00 292 CYS A O 1
ATOM 2224 N N . ARG A 1 293 ? 1.842 -10.222 -18.444 1.00 98.06 293 ARG A N 1
ATOM 2225 C CA . ARG A 1 293 ? 1.924 -11.398 -17.576 1.00 98.06 293 ARG A CA 1
ATOM 2226 C C . ARG A 1 293 ? 3.138 -11.268 -16.647 1.00 98.06 293 ARG A C 1
ATOM 2228 O O . ARG A 1 293 ? 4.183 -10.746 -17.041 1.00 98.06 293 ARG A O 1
ATOM 2235 N N . VAL A 1 294 ? 3.005 -11.735 -15.406 1.00 98.19 294 VAL A N 1
ATOM 2236 C CA . VAL A 1 294 ? 4.052 -11.571 -14.379 1.00 98.19 294 VAL A CA 1
ATOM 2237 C C . VAL A 1 294 ? 5.327 -12.356 -14.720 1.00 98.19 294 VAL A C 1
ATOM 2239 O O . VAL A 1 294 ? 6.428 -11.892 -14.430 1.00 98.19 294 VAL A O 1
ATOM 2242 N N . ASP A 1 295 ? 5.199 -13.513 -15.366 1.00 97.25 295 ASP A N 1
ATOM 2243 C CA . ASP A 1 295 ? 6.317 -14.338 -15.839 1.00 97.25 295 ASP A CA 1
ATOM 2244 C C . ASP A 1 295 ? 7.127 -13.661 -16.956 1.00 97.25 295 ASP A C 1
ATOM 2246 O O . ASP A 1 295 ? 8.355 -13.710 -16.935 1.00 97.25 295 ASP A O 1
ATOM 2250 N N . GLU A 1 296 ? 6.476 -12.978 -17.901 1.00 97.69 296 GLU A N 1
ATOM 2251 C CA . GLU A 1 296 ? 7.166 -12.156 -18.905 1.00 97.69 296 GLU A CA 1
ATOM 2252 C C . GLU A 1 296 ? 7.804 -10.908 -18.291 1.00 97.69 296 GLU A C 1
ATOM 2254 O O . GLU A 1 296 ? 8.964 -10.609 -18.569 1.00 97.69 296 GLU A O 1
ATOM 2259 N N . PHE A 1 297 ? 7.079 -10.211 -17.413 1.00 98.19 297 PHE A N 1
ATOM 2260 C CA . PHE A 1 297 ? 7.557 -9.003 -16.737 1.00 98.19 297 PHE A CA 1
ATOM 2261 C C . PHE A 1 297 ? 8.878 -9.230 -15.984 1.00 98.19 297 PHE A C 1
ATOM 2263 O O . PHE A 1 297 ? 9.827 -8.454 -16.119 1.00 98.19 297 PHE A O 1
ATOM 2270 N N . ARG A 1 298 ? 8.971 -10.334 -15.234 1.00 96.50 298 ARG A N 1
ATOM 2271 C CA . ARG A 1 298 ? 10.153 -10.685 -14.429 1.00 96.50 298 ARG A CA 1
ATOM 2272 C C . ARG A 1 298 ? 11.407 -10.995 -15.247 1.00 96.50 298 ARG A C 1
ATOM 2274 O O . ARG A 1 298 ? 12.495 -10.961 -14.683 1.00 96.50 298 ARG A O 1
ATOM 2281 N N . LYS A 1 299 ? 11.286 -11.264 -16.554 1.00 96.25 299 LYS A N 1
ATOM 2282 C CA . LYS A 1 299 ? 12.455 -11.428 -17.439 1.00 96.25 299 LYS A CA 1
ATOM 2283 C C . LYS A 1 299 ? 13.245 -10.126 -17.579 1.00 96.25 299 LYS A C 1
ATOM 2285 O O . LYS A 1 299 ? 14.451 -10.175 -17.778 1.00 96.25 299 LYS A O 1
ATOM 2290 N N . ASN A 1 300 ? 12.567 -8.982 -17.451 1.00 96.56 300 ASN A N 1
ATOM 2291 C CA . ASN A 1 300 ? 13.163 -7.652 -17.583 1.00 96.56 300 ASN A CA 1
ATOM 2292 C C . ASN A 1 300 ? 13.297 -6.928 -16.235 1.00 96.56 300 ASN A C 1
ATOM 2294 O O . ASN A 1 300 ? 14.220 -6.136 -16.051 1.00 96.56 300 ASN A O 1
ATOM 2298 N N . VAL A 1 301 ? 12.403 -7.194 -15.276 1.00 96.56 301 VAL A N 1
ATOM 2299 C CA . VAL A 1 301 ? 12.384 -6.508 -13.975 1.00 96.56 301 VAL A CA 1
ATOM 2300 C C . VAL A 1 301 ? 12.725 -7.462 -12.833 1.00 96.56 301 VAL A C 1
ATOM 2302 O O . VAL A 1 301 ? 11.901 -8.264 -12.396 1.00 96.56 301 VAL A O 1
ATOM 2305 N N . THR A 1 302 ? 13.937 -7.316 -12.298 1.00 94.38 302 THR A N 1
ATOM 2306 C CA . THR A 1 302 ? 14.473 -8.137 -11.198 1.00 94.38 302 THR A CA 1
ATOM 2307 C C . THR A 1 302 ? 14.147 -7.598 -9.804 1.00 94.38 302 THR A C 1
ATOM 2309 O O . THR A 1 302 ? 14.343 -8.297 -8.814 1.00 94.38 302 THR A O 1
ATOM 2312 N N . SER A 1 303 ? 13.632 -6.368 -9.705 1.00 95.50 303 SER A N 1
ATOM 2313 C CA . SER A 1 303 ? 13.270 -5.736 -8.431 1.00 95.50 303 SER A CA 1
ATOM 2314 C C . SER A 1 303 ? 11.958 -6.252 -7.837 1.00 95.50 303 SER A C 1
ATOM 2316 O O . SER A 1 303 ? 11.660 -5.964 -6.684 1.00 95.50 303 SER A O 1
ATOM 2318 N N . LEU A 1 304 ? 11.166 -7.030 -8.576 1.00 97.00 304 LEU A N 1
ATOM 2319 C CA . LEU A 1 304 ? 9.998 -7.704 -8.018 1.00 97.00 304 LEU A CA 1
ATOM 2320 C C . LEU A 1 304 ? 10.462 -8.952 -7.236 1.00 97.00 304 LEU A C 1
ATOM 2322 O O . LEU A 1 304 ? 11.036 -9.855 -7.851 1.00 97.00 304 LEU A O 1
ATOM 2326 N N . PRO A 1 305 ? 10.190 -9.074 -5.918 1.00 95.62 305 PRO A N 1
ATOM 2327 C CA . PRO A 1 305 ? 10.606 -10.239 -5.130 1.00 95.62 305 PRO A CA 1
ATOM 2328 C C . PRO A 1 305 ? 9.991 -11.516 -5.693 1.00 95.62 305 PRO A C 1
ATOM 2330 O O . PRO A 1 305 ? 8.961 -11.447 -6.358 1.00 95.62 305 PRO A O 1
ATOM 2333 N N . ASN A 1 306 ? 10.591 -12.681 -5.459 1.00 94.00 306 ASN A N 1
ATOM 2334 C CA . ASN A 1 306 ? 10.048 -13.941 -5.969 1.00 94.00 306 ASN A CA 1
ATOM 2335 C C . ASN A 1 306 ? 8.644 -14.203 -5.384 1.00 94.00 306 ASN A C 1
ATOM 2337 O O . ASN A 1 306 ? 8.508 -14.332 -4.170 1.00 94.00 306 ASN A O 1
ATOM 2341 N N . ILE A 1 307 ? 7.610 -14.250 -6.234 1.00 95.06 307 ILE A N 1
ATOM 2342 C CA . ILE A 1 307 ? 6.226 -14.566 -5.839 1.00 95.06 307 ILE A CA 1
ATOM 2343 C C . ILE A 1 307 ? 5.659 -15.625 -6.787 1.00 95.06 307 ILE A C 1
ATOM 2345 O O . ILE A 1 307 ? 5.964 -15.602 -7.981 1.00 95.06 307 ILE A O 1
ATOM 2349 N N . ASP A 1 308 ? 4.822 -16.519 -6.264 1.00 95.50 308 ASP A N 1
ATOM 2350 C CA . ASP A 1 308 ? 4.209 -17.605 -7.035 1.00 95.50 308 ASP A CA 1
ATOM 2351 C C . ASP A 1 308 ? 2.976 -17.104 -7.808 1.00 95.50 308 ASP A C 1
ATOM 2353 O O . ASP A 1 308 ? 1.900 -16.939 -7.235 1.00 95.50 308 ASP A O 1
ATOM 2357 N N . VAL A 1 309 ? 3.142 -16.843 -9.109 1.00 97.06 309 VAL A N 1
ATOM 2358 C CA . VAL A 1 309 ? 2.052 -16.478 -10.029 1.00 97.06 309 VAL A CA 1
ATOM 2359 C C . VAL A 1 309 ? 1.970 -17.513 -11.137 1.00 97.06 309 VAL A C 1
ATOM 2361 O O . VAL A 1 309 ? 2.915 -17.683 -11.903 1.00 97.06 309 VAL A O 1
ATOM 2364 N N . THR A 1 310 ? 0.815 -18.162 -11.256 1.00 96.31 310 THR A N 1
ATOM 2365 C CA . THR A 1 310 ? 0.583 -19.248 -12.225 1.00 96.31 310 THR A CA 1
ATOM 2366 C C . THR A 1 310 ? -0.444 -18.894 -13.294 1.00 96.31 310 THR A C 1
ATOM 2368 O O . THR A 1 310 ? -0.521 -19.569 -14.318 1.00 96.31 310 THR A O 1
ATOM 2371 N N . GLN A 1 311 ? -1.219 -17.827 -13.086 1.00 95.38 311 GLN A N 1
ATOM 2372 C CA . GLN A 1 311 ? -2.266 -17.394 -14.010 1.00 95.38 311 GLN A CA 1
ATOM 2373 C C . GLN A 1 311 ? -2.461 -15.873 -13.995 1.00 95.38 311 GLN A C 1
ATOM 2375 O O . GLN A 1 311 ? -1.999 -15.177 -13.089 1.00 95.38 311 GLN A O 1
ATOM 2380 N N . VAL A 1 312 ? -3.155 -15.351 -15.007 1.00 95.12 312 VAL A N 1
ATOM 2381 C CA . VAL A 1 312 ? -3.470 -13.921 -15.133 1.00 95.12 312 VAL A CA 1
ATOM 2382 C C . VAL A 1 312 ? -4.646 -13.548 -14.226 1.00 95.12 312 VAL A C 1
ATOM 2384 O O . VAL A 1 312 ? -5.624 -14.289 -14.124 1.00 95.12 312 VAL A O 1
ATOM 2387 N N . LEU A 1 313 ? -4.567 -12.384 -13.580 1.00 90.94 313 LEU A N 1
ATOM 2388 C CA . LEU A 1 313 ? -5.667 -11.822 -12.790 1.00 90.94 313 LEU A CA 1
ATOM 2389 C C . LEU A 1 313 ? -6.725 -11.169 -13.700 1.00 90.94 313 LEU A C 1
ATOM 2391 O O . LEU A 1 313 ? -6.566 -10.013 -14.085 1.00 90.94 313 LEU A O 1
ATOM 2395 N N . THR A 1 314 ? -7.788 -11.907 -14.031 1.00 85.12 314 THR A N 1
ATOM 2396 C CA . THR A 1 314 ? -8.877 -11.492 -14.947 1.00 85.12 314 THR A CA 1
ATOM 2397 C C . THR A 1 314 ? -10.166 -11.056 -14.258 1.00 85.12 314 THR A C 1
ATOM 2399 O O . THR A 1 314 ? -10.414 -11.447 -13.093 1.00 85.12 314 THR A O 1
#